Protein AF-A0AAW1XQ52-F1 (afdb_monomer)

Nearest PDB structures (foldseek):
  9k1g-assembly2_B  TM=3.362E-01  e=7.103E-01  Spartobacteria bacterium
  6ipw-assembly1_A  TM=3.102E-01  e=2.309E+00  Streptomyces exfoliatus
  2c4i-assembly1_A-2  TM=1.750E-01  e=5.740E+00  Gallus gallus
  6j81-assembly1_A  TM=2.480E-01  e=7.504E+00  Homo sapiens
  7bgh-assembly1_A  TM=2.387E-01  e=9.297E+00  Pisum sativum

Structure (mmCIF, N/CA/C/O backbone):
data_AF-A0AAW1XQ52-F1
#
_entry.id   AF-A0AAW1XQ52-F1
#
loop_
_atom_site.group_PDB
_atom_site.id
_atom_site.type_symbol
_atom_site.label_atom_id
_atom_site.label_alt_id
_atom_site.label_comp_id
_atom_site.label_asym_id
_atom_site.label_entity_id
_atom_site.label_seq_id
_atom_site.pdbx_PDB_ins_code
_atom_site.Cartn_x
_atom_site.Cartn_y
_atom_site.Cartn_z
_atom_site.occupancy
_atom_site.B_iso_or_equiv
_atom_site.auth_seq_id
_atom_site.auth_comp_id
_atom_site.auth_asym_id
_atom_site.auth_atom_id
_atom_site.pdbx_PDB_model_num
ATOM 1 N N . MET A 1 1 ? -19.972 -12.050 14.412 1.00 86.81 1 MET A N 1
ATOM 2 C CA . MET A 1 1 ? -19.485 -12.884 15.536 1.00 86.81 1 MET A CA 1
ATOM 3 C C . MET A 1 1 ? -19.342 -11.987 16.754 1.00 86.81 1 MET A C 1
ATOM 5 O O . MET A 1 1 ? -18.826 -10.891 16.600 1.00 86.81 1 MET A O 1
ATOM 9 N N . VAL A 1 2 ? -19.830 -12.406 17.922 1.00 89.00 2 VAL A N 1
ATOM 10 C CA . VAL A 1 2 ? -19.683 -11.650 19.178 1.00 89.00 2 VAL A CA 1
ATOM 11 C C . VAL A 1 2 ? -18.597 -12.315 20.015 1.00 89.00 2 VAL A C 1
ATOM 13 O O . VAL A 1 2 ? -18.559 -13.541 20.089 1.00 89.00 2 VAL A O 1
ATOM 16 N N . GLY A 1 3 ? -17.720 -11.521 20.617 1.00 88.06 3 GLY A N 1
ATOM 17 C CA . GLY A 1 3 ? -16.652 -12.012 21.481 1.00 88.06 3 GLY A CA 1
ATOM 18 C C . GLY A 1 3 ? -16.159 -10.935 22.438 1.00 88.06 3 GLY A C 1
ATOM 19 O O . GLY A 1 3 ? -16.732 -9.849 22.515 1.00 88.06 3 GLY A O 1
ATOM 20 N N . SER A 1 4 ? -15.089 -11.234 23.163 1.00 85.75 4 SER A N 1
ATOM 21 C CA . SER A 1 4 ? -14.429 -10.287 24.059 1.00 85.75 4 SER A CA 1
ATOM 22 C C . SER A 1 4 ? -12.914 -10.367 23.907 1.00 85.75 4 SER A C 1
ATOM 24 O O . SER A 1 4 ? -12.377 -11.448 23.670 1.00 85.75 4 SER A O 1
ATOM 26 N N . GLY A 1 5 ? -12.233 -9.232 24.050 1.00 82.38 5 GLY A N 1
ATOM 27 C CA . GLY A 1 5 ? -10.778 -9.129 23.936 1.00 82.38 5 GLY A CA 1
ATOM 28 C C . GLY A 1 5 ? -10.155 -8.313 25.063 1.00 82.38 5 GLY A C 1
ATOM 29 O O . GLY A 1 5 ? -10.805 -8.012 26.065 1.00 82.38 5 GLY A O 1
ATOM 30 N N . SER A 1 6 ? -8.888 -7.953 24.892 1.00 80.19 6 SER A N 1
ATOM 31 C CA . SER A 1 6 ? -8.179 -7.049 25.791 1.00 80.19 6 SER A CA 1
ATOM 32 C C . SER A 1 6 ? -7.589 -5.866 25.029 1.00 80.19 6 SER A C 1
ATOM 34 O O . SER A 1 6 ? -7.240 -5.982 23.853 1.00 80.19 6 SER A O 1
ATOM 36 N N . ILE A 1 7 ? -7.519 -4.710 25.688 1.00 74.31 7 ILE A N 1
ATOM 37 C CA . ILE A 1 7 ? -7.011 -3.462 25.110 1.00 74.31 7 ILE A CA 1
ATOM 38 C C . ILE A 1 7 ? -6.010 -2.845 26.084 1.00 74.31 7 ILE A C 1
ATOM 40 O O . ILE A 1 7 ? -6.283 -2.720 27.277 1.00 74.31 7 ILE A O 1
ATOM 44 N N . ASN A 1 8 ? -4.855 -2.435 25.561 1.00 70.44 8 ASN A N 1
ATOM 45 C CA . ASN A 1 8 ? -3.878 -1.658 26.314 1.00 70.44 8 ASN A CA 1
ATOM 46 C C . ASN A 1 8 ? -4.261 -0.178 26.275 1.00 70.44 8 ASN A C 1
ATOM 48 O O . ASN A 1 8 ? -4.321 0.424 25.199 1.00 70.44 8 ASN A O 1
ATOM 52 N N . LEU A 1 9 ? -4.486 0.419 27.441 1.00 68.19 9 LEU A N 1
ATOM 53 C CA . LEU A 1 9 ? -4.670 1.858 27.556 1.00 68.19 9 LEU A CA 1
ATOM 54 C C . LEU A 1 9 ? -3.332 2.589 27.446 1.00 68.19 9 LEU A C 1
ATOM 56 O O . LEU A 1 9 ? -2.273 2.066 27.788 1.00 68.19 9 LEU A O 1
ATOM 60 N N . LYS A 1 10 ? -3.391 3.866 27.051 1.00 62.41 10 LYS A N 1
ATOM 61 C CA . LYS A 1 10 ? -2.218 4.760 27.003 1.00 62.41 10 LYS A CA 1
ATOM 62 C C . LYS A 1 10 ? -1.497 4.891 28.353 1.00 62.41 10 LYS A C 1
ATOM 64 O O . LYS A 1 10 ? -0.318 5.218 28.371 1.00 62.41 10 LYS A O 1
ATOM 69 N N . GLN A 1 11 ? -2.197 4.631 29.459 1.00 68.44 11 GLN A N 1
ATOM 70 C CA . GLN A 1 11 ? -1.654 4.664 30.820 1.00 68.44 11 GLN A CA 1
ATOM 71 C C . GLN A 1 11 ? -0.833 3.408 31.182 1.00 68.44 11 GLN A C 1
ATOM 73 O O . GLN A 1 11 ? -0.217 3.380 32.241 1.00 68.44 11 GLN A O 1
ATOM 78 N N . GLY A 1 12 ? -0.822 2.376 30.326 1.00 64.38 12 GLY A N 1
ATOM 79 C CA . GLY A 1 12 ? -0.198 1.077 30.604 1.00 64.38 12 GLY A CA 1
ATOM 80 C C . GLY A 1 12 ? -1.126 0.060 31.277 1.00 64.38 12 GLY A C 1
ATOM 81 O O . GLY A 1 12 ? -0.745 -1.099 31.418 1.00 64.38 12 GLY A O 1
ATOM 82 N N . ASP A 1 13 ? -2.346 0.462 31.640 1.00 72.75 13 ASP A N 1
ATOM 83 C CA . ASP A 1 13 ? -3.360 -0.438 32.191 1.00 72.75 13 ASP A CA 1
ATOM 84 C C . ASP A 1 13 ? -3.988 -1.312 31.096 1.00 72.75 13 ASP A C 1
ATOM 86 O O . ASP A 1 13 ? -4.354 -0.835 30.016 1.00 72.75 13 ASP A O 1
ATOM 90 N N . LEU A 1 14 ? -4.135 -2.605 31.390 1.00 74.12 14 LEU A N 1
ATOM 91 C CA . LEU A 1 14 ? -4.774 -3.583 30.515 1.00 74.12 14 LEU A CA 1
ATOM 92 C C . LEU A 1 14 ? -6.253 -3.719 30.892 1.00 74.12 14 LEU A C 1
ATOM 94 O O . LEU A 1 14 ? -6.579 -4.212 31.973 1.00 74.12 14 LEU A O 1
ATOM 98 N N . LEU A 1 15 ? -7.151 -3.346 29.983 1.00 76.88 15 LEU A N 1
ATOM 99 C CA . LEU A 1 15 ? -8.562 -3.703 30.099 1.00 76.88 15 LEU A CA 1
ATOM 100 C C . LEU A 1 15 ? -8.786 -5.093 29.523 1.00 76.88 15 LEU A C 1
ATOM 102 O O . LEU A 1 15 ? -8.517 -5.337 28.349 1.00 76.88 15 LEU A O 1
ATOM 106 N N . ASN A 1 16 ? -9.303 -5.991 30.356 1.00 77.62 16 ASN A N 1
ATOM 107 C CA . ASN A 1 16 ? -9.702 -7.338 29.967 1.00 77.62 16 ASN A CA 1
ATOM 108 C C . ASN A 1 16 ? -11.213 -7.406 29.738 1.00 77.62 16 ASN A C 1
ATOM 110 O O . ASN A 1 16 ? -11.975 -6.661 30.348 1.00 77.62 16 ASN A O 1
ATOM 114 N N . ASN A 1 17 ? -11.639 -8.362 28.914 1.00 80.25 17 ASN A N 1
ATOM 115 C CA . ASN A 1 17 ? -13.042 -8.643 28.603 1.00 80.25 17 ASN A CA 1
ATOM 116 C C . ASN A 1 17 ? -13.793 -7.485 27.936 1.00 80.25 17 ASN A C 1
ATOM 118 O O . ASN A 1 17 ? -14.987 -7.319 28.165 1.00 80.25 17 ASN A O 1
ATOM 122 N N . VAL A 1 18 ? -13.126 -6.729 27.066 1.00 85.25 18 VAL A N 1
ATOM 123 C CA . VAL A 1 18 ? -13.779 -5.700 26.254 1.00 85.25 18 VAL A CA 1
ATOM 124 C C . VAL A 1 18 ? -14.686 -6.383 25.224 1.00 85.25 18 VAL A C 1
ATOM 126 O O . VAL A 1 18 ? -14.169 -7.066 24.333 1.00 85.25 18 VAL A O 1
ATOM 129 N N . PRO A 1 19 ? -16.021 -6.259 25.333 1.00 88.69 19 PRO A N 1
ATOM 130 C CA . PRO A 1 19 ? -16.948 -6.961 24.460 1.00 88.69 19 PRO A CA 1
ATOM 131 C C . PRO A 1 19 ? -17.008 -6.273 23.092 1.00 88.69 19 PRO A C 1
ATOM 133 O O . PRO A 1 19 ? -17.145 -5.051 22.985 1.00 88.69 19 PRO A O 1
ATOM 136 N N . ALA A 1 20 ? -16.925 -7.073 22.035 1.00 90.38 20 ALA A N 1
ATOM 137 C CA . ALA A 1 20 ? -16.837 -6.594 20.668 1.00 90.38 20 ALA A CA 1
ATOM 138 C C . ALA A 1 20 ? -17.703 -7.419 19.711 1.00 90.38 20 ALA A C 1
ATOM 140 O O . ALA A 1 20 ? -17.905 -8.628 19.874 1.00 90.38 20 ALA A O 1
ATOM 141 N N . LEU A 1 21 ? -18.185 -6.750 18.670 1.00 90.31 21 LEU A N 1
ATOM 142 C CA . LEU A 1 21 ? -18.915 -7.343 17.563 1.00 90.31 21 LEU A CA 1
ATOM 143 C C . LEU A 1 21 ? -18.061 -7.268 16.298 1.00 90.31 21 LEU A C 1
ATOM 145 O O . LEU A 1 21 ? -17.785 -6.191 15.779 1.00 90.31 21 LEU A O 1
ATOM 149 N N . LEU A 1 22 ? -17.683 -8.435 15.782 1.00 88.88 22 LEU A N 1
ATOM 150 C CA . LEU A 1 22 ? -17.026 -8.578 14.491 1.00 88.88 22 LEU A CA 1
ATOM 151 C C . LEU A 1 22 ? -18.077 -8.729 13.388 1.00 88.88 22 LEU A C 1
ATOM 153 O O . LEU A 1 22 ? -18.829 -9.717 13.366 1.00 88.88 22 LEU A O 1
ATOM 157 N N . LYS A 1 23 ? -18.080 -7.782 12.453 1.00 87.12 23 LYS A N 1
ATOM 158 C CA . LYS A 1 23 ? -18.841 -7.824 11.204 1.00 87.12 23 LYS A CA 1
ATOM 159 C C . LYS A 1 23 ? -17.866 -7.987 10.049 1.00 87.12 23 LYS A C 1
ATOM 161 O O . LYS A 1 23 ? -16.951 -7.188 9.897 1.00 87.12 23 LYS A O 1
ATOM 166 N N . LEU A 1 24 ? -18.059 -9.029 9.252 1.00 84.19 24 LEU A N 1
ATOM 167 C CA . LEU A 1 24 ? -17.281 -9.275 8.043 1.00 84.19 24 LEU A CA 1
ATOM 168 C C . LEU A 1 24 ? -18.230 -9.278 6.850 1.00 84.19 24 LEU A C 1
ATOM 170 O O . LEU A 1 24 ? -19.312 -9.861 6.910 1.00 84.19 24 LEU A O 1
ATOM 174 N N . ASN A 1 25 ? -17.786 -8.648 5.776 1.00 78.19 25 ASN A N 1
ATOM 175 C CA . ASN A 1 25 ? -18.490 -8.498 4.517 1.00 78.19 25 ASN A CA 1
ATOM 176 C C . ASN A 1 25 ? -17.781 -9.331 3.438 1.00 78.19 25 ASN A C 1
ATOM 178 O O . ASN A 1 25 ? -16.613 -9.695 3.579 1.00 78.19 25 ASN A O 1
ATOM 182 N N . ASN A 1 26 ? -18.485 -9.628 2.343 1.00 71.12 26 ASN A N 1
ATOM 183 C CA . ASN A 1 26 ? -17.960 -10.381 1.192 1.00 71.12 26 ASN A CA 1
ATOM 184 C C . ASN A 1 26 ? -17.469 -11.810 1.510 1.00 71.12 26 ASN A C 1
ATOM 186 O O . ASN A 1 26 ? -16.690 -12.392 0.757 1.00 71.12 26 ASN A O 1
ATOM 190 N N . LEU A 1 27 ? -17.964 -12.414 2.594 1.00 69.50 27 LEU A N 1
ATOM 191 C CA . LEU A 1 27 ? -17.773 -13.832 2.903 1.00 69.50 27 LEU A CA 1
ATOM 192 C C . LEU A 1 27 ? -18.840 -14.681 2.195 1.00 69.50 27 LEU A C 1
ATOM 194 O O . LEU A 1 27 ? -19.775 -15.168 2.826 1.00 69.50 27 LEU A O 1
ATOM 198 N N . MET A 1 28 ? -18.725 -14.858 0.880 1.00 55.06 28 MET A N 1
ATOM 199 C CA . MET A 1 28 ? -19.568 -15.817 0.154 1.00 55.06 28 MET A CA 1
ATOM 200 C C . MET A 1 28 ? -18.822 -17.153 0.059 1.00 55.06 28 MET A C 1
ATOM 202 O O . MET A 1 28 ? -17.872 -17.257 -0.709 1.00 55.06 28 MET A O 1
ATOM 206 N N . ASN A 1 29 ? -19.251 -18.136 0.866 1.00 55.97 29 ASN A N 1
ATOM 207 C CA . ASN A 1 29 ? -18.712 -19.501 1.019 1.00 55.97 29 ASN A CA 1
ATOM 208 C C . ASN A 1 29 ? -17.178 -19.607 1.177 1.00 55.97 29 ASN A C 1
ATOM 210 O O . ASN A 1 29 ? -16.412 -19.312 0.267 1.00 55.97 29 ASN A O 1
ATOM 214 N N . PHE A 1 30 ? -16.708 -20.153 2.308 1.00 52.97 30 PHE A N 1
ATOM 215 C CA . PHE A 1 30 ? -15.274 -20.325 2.626 1.00 52.97 30 PHE A CA 1
ATOM 216 C C . PHE A 1 30 ? -14.442 -21.030 1.538 1.00 52.97 30 PHE A C 1
ATOM 218 O O . PHE A 1 30 ? -13.232 -20.838 1.469 1.00 52.97 30 PHE A O 1
ATOM 225 N N . THR A 1 31 ? -15.077 -21.829 0.679 1.00 49.81 31 THR A N 1
ATOM 226 C CA . THR A 1 31 ? -14.436 -22.569 -0.414 1.00 49.81 31 THR A CA 1
ATOM 227 C C . THR A 1 31 ? -14.138 -21.720 -1.658 1.00 49.81 31 THR A C 1
ATOM 229 O O . THR A 1 31 ? -13.344 -22.144 -2.495 1.00 49.81 31 THR A O 1
ATOM 232 N N . SER A 1 32 ? -14.728 -20.526 -1.783 1.00 47.78 32 SER A N 1
ATOM 233 C CA . SER A 1 32 ? -14.652 -19.665 -2.975 1.00 47.78 32 SER A CA 1
ATOM 234 C C . SER A 1 32 ? -14.197 -18.232 -2.694 1.00 47.78 32 SER A C 1
ATOM 236 O O . SER A 1 32 ? -14.305 -17.385 -3.580 1.00 47.78 32 SER A O 1
ATOM 238 N N . VAL A 1 33 ? -13.701 -17.929 -1.488 1.00 51.28 33 VAL A N 1
ATOM 239 C CA . VAL A 1 33 ? -13.293 -16.560 -1.136 1.00 51.28 33 VAL A CA 1
ATOM 240 C C . VAL A 1 33 ? -11.994 -16.192 -1.852 1.00 51.28 33 VAL A C 1
ATOM 242 O O . VAL A 1 33 ? -10.899 -16.366 -1.329 1.00 51.28 33 VAL A O 1
ATOM 245 N N . SER A 1 34 ? -12.132 -15.696 -3.076 1.00 54.16 34 SER A N 1
ATOM 246 C CA . SER A 1 34 ? -11.050 -15.119 -3.872 1.00 54.16 34 SER A CA 1
ATOM 247 C C . SER A 1 34 ? -10.997 -13.597 -3.715 1.00 54.16 34 SER A C 1
ATOM 249 O O . SER A 1 34 ? -9.934 -12.991 -3.834 1.00 54.16 34 SER A O 1
ATOM 251 N N . SER A 1 35 ? -12.130 -12.964 -3.410 1.00 65.75 35 SER A N 1
ATOM 252 C CA . SER A 1 35 ? -12.243 -11.518 -3.250 1.00 65.75 35 SER A CA 1
ATOM 253 C C . SER A 1 35 ? -11.742 -11.032 -1.892 1.00 65.75 35 SER A C 1
ATOM 255 O O . SER A 1 35 ? -11.799 -11.741 -0.892 1.00 65.75 35 SER A O 1
ATOM 257 N N . LEU A 1 36 ? -11.305 -9.775 -1.862 1.00 75.81 36 LEU A N 1
ATOM 258 C CA . LEU A 1 36 ? -10.969 -9.036 -0.652 1.00 75.81 36 LEU A CA 1
ATOM 259 C C . LEU A 1 36 ? -12.096 -9.112 0.394 1.00 75.81 36 LEU A C 1
ATOM 261 O O . LEU A 1 36 ? -13.251 -8.801 0.090 1.00 75.81 36 LEU A O 1
ATOM 265 N N . ILE A 1 37 ? -11.748 -9.486 1.624 1.00 79.88 37 ILE A N 1
ATOM 266 C CA . ILE A 1 37 ? -12.680 -9.501 2.755 1.00 79.88 37 ILE A CA 1
ATOM 267 C C . ILE A 1 37 ? -12.494 -8.192 3.515 1.00 79.88 37 ILE A C 1
ATOM 269 O O . ILE A 1 37 ? -11.372 -7.826 3.869 1.00 79.88 37 ILE A O 1
ATOM 273 N N . SER A 1 38 ? -13.593 -7.502 3.788 1.00 80.88 38 SER A N 1
ATOM 274 C CA . SER A 1 38 ? -13.601 -6.282 4.591 1.00 80.88 38 SER A CA 1
ATOM 275 C C . SER A 1 38 ? -14.511 -6.441 5.799 1.00 80.88 38 SER A C 1
ATOM 277 O O . SER A 1 38 ? -15.341 -7.349 5.853 1.00 80.88 38 SER A O 1
ATOM 279 N N . GLY A 1 39 ? -14.363 -5.577 6.796 1.00 82.12 39 GLY A N 1
ATOM 280 C CA . GLY A 1 39 ? -15.213 -5.636 7.972 1.00 82.12 39 GLY A CA 1
ATOM 281 C C . GLY A 1 39 ? -14.941 -4.553 8.997 1.00 82.12 39 GLY A C 1
ATOM 282 O O . GLY A 1 39 ? -14.091 -3.679 8.807 1.00 82.12 39 GLY A O 1
ATOM 283 N N . THR A 1 40 ? -15.675 -4.640 10.099 1.00 84.50 40 THR A N 1
ATOM 284 C CA . THR A 1 40 ? -15.537 -3.774 11.265 1.00 84.50 40 THR A CA 1
ATOM 285 C C . THR A 1 40 ? -15.519 -4.606 12.541 1.00 84.50 40 THR A C 1
ATOM 287 O O . THR A 1 40 ? -16.232 -5.604 12.678 1.00 84.50 40 THR A O 1
ATOM 290 N N . LEU A 1 41 ? -14.689 -4.186 13.489 1.00 86.44 41 LEU A N 1
ATOM 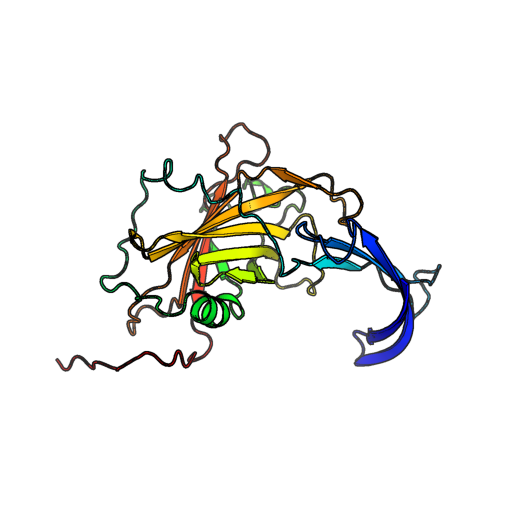291 C CA . LEU A 1 41 ? -14.763 -4.601 14.879 1.00 86.44 41 LEU A CA 1
ATOM 292 C C . LEU A 1 41 ? -15.336 -3.429 15.670 1.00 86.44 41 LEU A C 1
ATOM 294 O O . LEU A 1 41 ? -14.707 -2.380 15.776 1.00 86.44 41 LEU A O 1
ATOM 298 N N . GLU A 1 42 ? -16.547 -3.595 16.181 1.00 88.25 42 GLU A N 1
ATOM 299 C CA . GLU A 1 42 ? -17.292 -2.547 16.877 1.00 88.25 42 GLU A CA 1
ATOM 300 C C . GLU A 1 42 ? -17.357 -2.844 18.375 1.00 88.25 42 GLU A C 1
ATOM 302 O O 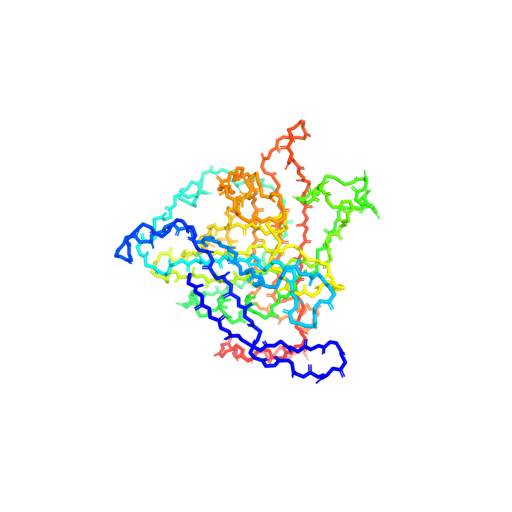. GLU A 1 42 ? -17.512 -4.001 18.776 1.00 88.25 42 GLU A O 1
ATOM 307 N N . SER A 1 43 ? -17.268 -1.804 19.208 1.00 88.75 43 SER A N 1
ATOM 308 C CA . SER A 1 43 ? -17.544 -1.937 20.638 1.00 88.75 43 SER A CA 1
ATOM 309 C C . SER A 1 43 ? -19.026 -2.224 20.863 1.00 88.75 43 SER A C 1
ATOM 311 O O . SER A 1 43 ? -19.891 -1.637 20.214 1.00 88.75 43 SER A O 1
ATOM 313 N N . LEU A 1 44 ? -19.327 -3.114 21.809 1.00 89.44 44 LEU A N 1
ATOM 314 C CA . LEU A 1 44 ? -20.702 -3.350 22.255 1.00 89.44 44 LEU A CA 1
ATOM 315 C C . LEU A 1 44 ? -21.181 -2.317 23.285 1.00 89.44 44 LEU A C 1
ATOM 317 O O . LEU A 1 44 ? -22.340 -2.354 23.699 1.00 89.44 44 LEU A O 1
ATOM 321 N N . MET A 1 45 ? -20.305 -1.409 23.717 1.00 87.50 45 MET A N 1
ATOM 322 C CA . MET A 1 45 ? -20.648 -0.361 24.671 1.00 87.50 45 MET A CA 1
ATOM 323 C C . MET A 1 45 ? -21.338 0.796 23.953 1.00 87.50 45 MET A C 1
ATOM 325 O O . MET A 1 45 ? -20.869 1.286 22.930 1.00 87.50 45 MET A O 1
ATOM 329 N N . SER A 1 46 ? -22.456 1.259 24.508 1.00 78.25 46 SER A N 1
ATOM 330 C CA . SER A 1 46 ? -23.265 2.337 23.928 1.00 78.25 46 SER A CA 1
ATOM 331 C C . SER A 1 46 ? -22.756 3.741 24.269 1.00 78.25 46 SER A C 1
ATOM 333 O O . SER A 1 46 ? -23.127 4.707 23.606 1.00 78.25 46 SER A O 1
ATOM 335 N N . SER A 1 47 ? -21.916 3.874 25.300 1.00 84.12 47 SER A N 1
ATOM 336 C CA . SER A 1 47 ? -21.403 5.154 25.790 1.00 84.12 47 SER A CA 1
ATOM 337 C C . SER A 1 47 ? -19.906 5.286 25.543 1.00 84.12 47 SER A C 1
ATOM 339 O O . SER A 1 47 ? -19.129 4.479 26.038 1.00 84.12 47 SER A O 1
ATOM 341 N N . GLN A 1 48 ? -19.490 6.379 24.895 1.00 80.81 48 GLN A N 1
ATOM 342 C CA . GLN A 1 48 ? -18.071 6.728 24.720 1.00 80.81 48 GLN A CA 1
ATOM 343 C C . GLN A 1 48 ? -17.334 7.001 26.040 1.00 80.81 48 GLN A C 1
ATOM 345 O O . GLN A 1 48 ? -16.112 7.097 26.061 1.00 80.81 48 GLN A O 1
ATOM 350 N N . LYS A 1 49 ? -18.075 7.171 27.142 1.00 83.19 49 LYS A N 1
ATOM 351 C CA . LYS A 1 49 ? -17.508 7.354 28.483 1.00 83.19 49 LYS A CA 1
ATOM 352 C C . LYS A 1 49 ? -17.218 6.027 29.186 1.00 83.19 49 LYS A C 1
ATOM 354 O O . LYS A 1 49 ? -16.636 6.051 30.266 1.00 83.19 49 LYS A O 1
ATOM 359 N N . ASP A 1 50 ? -17.673 4.903 28.632 1.00 84.31 50 ASP A N 1
ATOM 360 C CA . ASP A 1 50 ? -17.380 3.590 29.196 1.00 84.31 50 ASP A CA 1
ATOM 361 C C . ASP A 1 50 ? -15.890 3.271 29.000 1.00 84.31 50 ASP A C 1
ATOM 363 O O . ASP A 1 50 ? -15.381 3.434 27.890 1.00 84.31 50 ASP A O 1
ATOM 367 N N . PRO A 1 51 ? -15.170 2.809 30.034 1.00 80.31 51 PRO A N 1
ATOM 368 C CA . PRO A 1 51 ? -13.759 2.449 29.900 1.00 80.31 51 PRO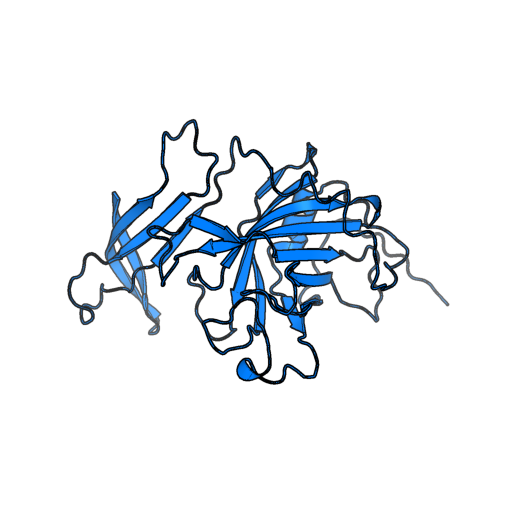 A CA 1
ATOM 369 C C . PRO A 1 51 ? -13.514 1.290 28.917 1.00 80.31 51 PRO A C 1
ATOM 371 O O . PRO A 1 51 ? -12.406 1.158 28.405 1.00 80.31 51 PRO A O 1
ATOM 374 N N . ASN A 1 52 ? -14.527 0.465 28.630 1.00 82.31 52 ASN A N 1
ATOM 375 C CA . ASN A 1 52 ? -14.476 -0.605 27.631 1.00 82.31 52 ASN A CA 1
ATOM 376 C C . ASN A 1 52 ? -14.899 -0.134 26.228 1.00 82.31 52 ASN A C 1
ATOM 378 O O . ASN A 1 52 ? -14.906 -0.929 25.283 1.00 82.31 52 ASN A O 1
ATOM 382 N N . TYR A 1 53 ? -15.305 1.127 26.063 1.00 84.75 53 TYR A N 1
ATOM 383 C CA . TYR A 1 53 ? -15.615 1.656 24.744 1.00 84.75 53 TYR A CA 1
ATOM 384 C C . TYR A 1 53 ? -14.334 1.844 23.933 1.00 84.75 53 TYR A C 1
ATOM 386 O O . TYR A 1 53 ? -13.329 2.368 24.411 1.00 84.75 53 TYR A O 1
ATOM 394 N N . PHE A 1 54 ? -14.399 1.459 22.665 1.00 83.94 54 PHE A N 1
ATOM 395 C CA . PHE A 1 54 ? -13.372 1.759 21.683 1.00 83.94 54 PHE A CA 1
ATOM 396 C C . PHE A 1 54 ? -14.038 2.162 20.369 1.00 83.94 54 PHE A C 1
ATOM 398 O O . PHE A 1 54 ? -15.139 1.708 20.045 1.00 83.94 54 PHE A O 1
ATOM 405 N N . GLU A 1 55 ? -13.372 3.038 19.621 1.00 81.50 55 GLU A N 1
ATOM 406 C CA . GLU A 1 55 ? -13.837 3.435 18.295 1.00 81.50 55 GLU A CA 1
ATOM 407 C C . GLU A 1 55 ? -13.794 2.240 17.331 1.00 81.50 55 GLU A C 1
ATOM 409 O O . GLU A 1 55 ? -12.868 1.431 17.419 1.00 81.50 55 GLU A O 1
ATOM 414 N N . PRO A 1 56 ? -14.757 2.113 16.399 1.00 82.56 56 PRO A N 1
ATOM 415 C CA . PRO A 1 56 ? -14.774 1.011 15.446 1.00 82.56 56 PRO A CA 1
ATOM 416 C C . PRO A 1 56 ? -13.442 0.840 14.709 1.00 82.56 56 PRO A C 1
ATOM 418 O O . PRO A 1 56 ? -12.905 1.788 14.135 1.00 82.56 56 PRO A O 1
ATOM 421 N N . VAL A 1 57 ? -12.934 -0.391 14.678 1.00 81.44 57 VAL A N 1
ATOM 422 C CA . VAL A 1 57 ? -11.694 -0.737 13.976 1.00 81.44 57 VAL A CA 1
ATOM 423 C C . VAL A 1 57 ? -12.031 -1.355 12.628 1.00 81.44 57 VAL A C 1
ATOM 425 O O . VAL A 1 57 ? -12.819 -2.296 12.538 1.00 81.44 57 VAL A O 1
ATOM 428 N N . CYS A 1 58 ? -11.417 -0.841 11.568 1.00 80.25 58 CYS A N 1
ATOM 429 C CA . CYS A 1 58 ? -11.571 -1.374 10.221 1.00 80.25 58 CYS A CA 1
ATOM 430 C C . CYS A 1 58 ? -10.703 -2.618 10.011 1.00 80.25 58 CYS A C 1
ATOM 432 O O . CYS A 1 58 ? -9.532 -2.635 10.388 1.00 80.25 58 CYS A O 1
ATOM 434 N N . ILE A 1 59 ? -11.269 -3.641 9.371 1.00 80.94 59 ILE A N 1
ATOM 435 C CA . ILE A 1 59 ? -10.582 -4.894 9.049 1.00 80.94 59 ILE A CA 1
ATOM 436 C C . ILE A 1 59 ? -10.534 -5.061 7.535 1.00 80.94 59 ILE A C 1
ATOM 438 O O . ILE A 1 59 ? -11.541 -4.879 6.846 1.00 80.94 59 ILE A O 1
ATOM 442 N N . LEU A 1 60 ? -9.363 -5.455 7.041 1.00 79.62 60 LEU A N 1
ATOM 443 C CA . LEU A 1 60 ? -9.132 -5.815 5.653 1.00 79.62 60 LEU A CA 1
ATOM 444 C C . LEU A 1 60 ? -8.283 -7.085 5.603 1.00 79.62 60 LEU A C 1
ATOM 446 O O . LEU A 1 60 ? -7.287 -7.186 6.312 1.00 79.62 60 LEU A O 1
ATOM 450 N N . ILE A 1 61 ? -8.690 -8.067 4.802 1.00 79.94 61 ILE A N 1
ATOM 451 C CA . ILE A 1 61 ? -7.998 -9.353 4.692 1.00 79.94 61 ILE A CA 1
ATOM 452 C C . ILE A 1 61 ? -7.864 -9.724 3.217 1.00 79.94 61 ILE A C 1
ATOM 454 O O . ILE A 1 61 ? -8.849 -9.744 2.473 1.00 79.94 61 ILE A O 1
ATOM 458 N N . LEU A 1 62 ? -6.638 -10.071 2.822 1.00 78.81 62 LEU A N 1
ATOM 459 C CA . LEU A 1 62 ? -6.305 -10.660 1.527 1.00 78.81 62 LEU A CA 1
ATOM 460 C C . LEU A 1 62 ? -6.321 -12.199 1.658 1.00 78.81 62 LEU A C 1
ATOM 462 O O . LEU A 1 62 ? -5.463 -12.761 2.345 1.00 78.81 62 LEU A O 1
ATOM 466 N N . PRO A 1 63 ? -7.320 -12.903 1.088 1.00 75.44 63 PRO A N 1
ATOM 467 C CA . PRO A 1 63 ? -7.454 -14.347 1.266 1.00 75.44 63 PRO A CA 1
ATOM 468 C C . PRO A 1 63 ? -6.501 -15.118 0.355 1.00 75.44 63 PRO A C 1
ATOM 470 O O . PRO A 1 63 ? -6.575 -14.962 -0.853 1.00 75.44 63 PRO A O 1
ATOM 473 N N . ARG A 1 64 ? -5.695 -16.036 0.903 1.00 71.12 64 ARG A N 1
ATOM 474 C CA . ARG A 1 64 ? -4.547 -16.658 0.208 1.00 71.12 64 ARG A CA 1
ATOM 475 C C . ARG A 1 64 ? -4.830 -17.602 -0.969 1.00 71.12 64 ARG A C 1
ATOM 477 O O . ARG A 1 64 ? -3.893 -18.084 -1.597 1.00 71.12 64 ARG A O 1
ATOM 484 N N . MET A 1 65 ? -6.086 -17.948 -1.236 1.00 69.94 65 MET A N 1
ATOM 485 C CA . MET A 1 65 ? -6.421 -19.057 -2.136 1.00 69.94 65 MET A CA 1
ATOM 486 C C . MET A 1 65 ? -7.241 -18.586 -3.334 1.00 69.94 65 MET A C 1
ATOM 488 O O . MET A 1 65 ? -8.101 -17.719 -3.210 1.00 69.94 65 MET A O 1
ATOM 492 N N . ASN A 1 66 ? -7.004 -19.215 -4.490 1.00 69.12 66 ASN A N 1
ATOM 493 C CA . ASN A 1 66 ? -7.835 -19.105 -5.696 1.00 69.12 66 ASN A CA 1
ATOM 494 C C . ASN A 1 66 ? -8.024 -17.674 -6.234 1.00 69.12 66 ASN A C 1
ATOM 496 O O . ASN A 1 66 ? -9.035 -17.371 -6.869 1.00 69.12 66 ASN A O 1
ATOM 500 N N . TYR A 1 67 ? -7.059 -16.781 -5.995 1.00 76.06 67 TYR A N 1
ATOM 501 C CA . TYR A 1 67 ? -7.111 -15.436 -6.553 1.00 76.06 67 TYR A CA 1
ATOM 502 C C . TYR A 1 67 ? -6.685 -15.404 -8.018 1.00 76.06 67 TYR A C 1
ATOM 504 O O . TYR A 1 67 ? -5.631 -15.918 -8.403 1.00 76.06 67 TYR A O 1
ATOM 512 N N . HIS A 1 68 ? -7.497 -14.732 -8.828 1.00 76.94 68 HIS A N 1
ATOM 513 C CA . HIS A 1 68 ? -7.201 -14.471 -10.225 1.00 76.94 68 HIS A CA 1
ATOM 514 C C . HIS A 1 68 ? -6.667 -13.049 -10.380 1.00 76.94 68 HIS A C 1
ATOM 516 O O . HIS A 1 68 ? -7.401 -12.079 -10.235 1.00 76.94 68 HIS A O 1
ATOM 522 N N . TYR A 1 69 ? -5.383 -12.951 -10.710 1.00 75.31 69 TYR A N 1
ATOM 523 C CA . TYR A 1 69 ? -4.728 -11.693 -11.057 1.00 75.31 69 TYR A CA 1
ATOM 524 C C . TYR A 1 69 ? -5.231 -11.187 -12.408 1.00 75.31 69 TYR A C 1
ATOM 526 O O . TYR A 1 69 ? -5.061 -11.882 -13.416 1.00 75.31 69 TYR A O 1
ATOM 534 N N . THR A 1 70 ? -5.795 -9.984 -12.436 1.00 81.62 70 THR A N 1
ATOM 535 C CA . THR A 1 70 ? -6.417 -9.402 -13.641 1.00 81.62 70 THR A CA 1
ATOM 536 C C . THR A 1 70 ? -5.875 -8.024 -14.001 1.00 81.62 70 THR A C 1
ATOM 538 O O . THR A 1 70 ? -5.949 -7.621 -15.159 1.00 81.62 70 THR A O 1
ATOM 541 N N . LEU A 1 71 ? -5.286 -7.306 -13.045 1.00 78.38 71 LEU A N 1
ATOM 542 C CA . LEU A 1 71 ? -4.840 -5.925 -13.240 1.00 78.38 71 LEU A CA 1
ATOM 543 C C . LEU A 1 71 ? -3.446 -5.852 -13.870 1.00 78.38 71 LEU A C 1
ATOM 545 O O . LEU A 1 71 ? -3.108 -4.891 -14.559 1.00 78.38 71 LEU A O 1
ATOM 549 N N . VAL A 1 72 ? -2.633 -6.878 -13.632 1.00 72.88 72 VAL A N 1
ATOM 550 C CA . VAL A 1 72 ? -1.194 -6.866 -13.931 1.00 72.88 72 VAL A CA 1
ATOM 551 C C . VAL A 1 72 ? -0.850 -7.533 -15.260 1.00 72.88 72 VAL A C 1
ATOM 553 O O . VAL A 1 72 ? 0.214 -7.288 -15.824 1.00 72.88 72 VAL A O 1
ATOM 556 N N . SER A 1 73 ? -1.759 -8.335 -15.820 1.00 62.22 73 SER A N 1
ATOM 557 C CA . SER A 1 73 ? -1.569 -8.953 -17.140 1.00 62.22 73 SER A CA 1
ATOM 558 C C . SER A 1 73 ? -1.381 -7.935 -18.271 1.00 62.22 73 SER A C 1
ATOM 560 O O . SER A 1 73 ? -0.787 -8.286 -19.281 1.00 62.22 73 SER A O 1
ATOM 562 N N . ASN A 1 74 ? -1.810 -6.683 -18.077 1.00 53.38 74 ASN A N 1
ATOM 563 C CA . ASN A 1 74 ? -1.801 -5.623 -19.092 1.00 53.38 74 ASN A CA 1
ATOM 564 C C . ASN A 1 74 ? -0.628 -4.628 -18.948 1.00 53.38 74 ASN A C 1
ATOM 566 O O . ASN A 1 74 ? -0.611 -3.604 -19.623 1.00 53.38 74 ASN A O 1
ATOM 570 N N . ILE A 1 75 ? 0.336 -4.868 -18.047 1.00 55.44 75 ILE A N 1
ATOM 571 C CA . ILE A 1 75 ? 1.460 -3.935 -17.808 1.00 55.44 75 ILE A CA 1
ATOM 572 C C . ILE A 1 75 ? 2.571 -4.068 -18.868 1.00 55.44 75 ILE A C 1
ATOM 574 O O . ILE A 1 75 ? 3.441 -3.201 -18.963 1.00 55.44 75 ILE A O 1
ATOM 578 N N . TYR A 1 76 ? 2.555 -5.134 -19.675 1.00 51.44 76 TYR A N 1
ATOM 579 C CA . TYR A 1 76 ? 3.614 -5.395 -20.653 1.00 51.44 76 TYR A CA 1
ATOM 580 C C . TYR A 1 76 ? 3.646 -4.403 -21.826 1.00 51.44 76 TYR A C 1
ATOM 582 O O . TYR A 1 76 ? 4.716 -4.229 -22.404 1.00 51.44 76 TYR A O 1
ATOM 590 N N . ASP A 1 77 ? 2.544 -3.702 -22.118 1.00 45.66 77 ASP A N 1
ATOM 591 C CA . ASP A 1 77 ? 2.409 -2.983 -23.392 1.00 45.66 77 ASP A CA 1
ATOM 592 C C . ASP A 1 77 ? 2.570 -1.451 -23.337 1.00 45.66 77 ASP A C 1
ATOM 594 O O . ASP A 1 77 ? 2.692 -0.851 -24.398 1.00 45.66 77 ASP A O 1
ATOM 598 N N . ASP A 1 78 ? 2.607 -0.789 -22.167 1.00 46.47 78 ASP A N 1
ATOM 599 C CA . ASP A 1 78 ? 2.305 0.664 -22.143 1.00 46.47 78 ASP A CA 1
ATOM 600 C C . ASP A 1 78 ? 3.255 1.592 -21.358 1.00 46.47 78 ASP A C 1
ATOM 602 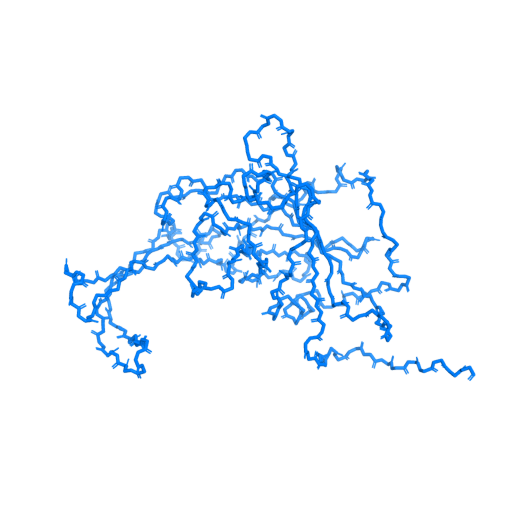O O . ASP A 1 78 ? 2.955 2.769 -21.211 1.00 46.47 78 ASP A O 1
ATOM 606 N N . ASP A 1 79 ? 4.397 1.119 -20.843 1.00 47.66 79 ASP A N 1
ATOM 607 C CA . ASP A 1 79 ? 5.294 1.972 -20.022 1.00 47.66 79 ASP A CA 1
ATOM 608 C C . ASP A 1 79 ? 6.773 1.920 -20.451 1.00 47.66 79 ASP A C 1
ATOM 610 O O . ASP A 1 79 ? 7.694 2.044 -19.645 1.00 47.66 79 ASP A O 1
ATOM 614 N N . SER A 1 80 ? 7.032 1.754 -21.752 1.00 42.69 80 SER A N 1
ATOM 615 C CA . SER A 1 80 ? 8.388 1.837 -22.317 1.00 42.69 80 SER A CA 1
ATOM 616 C C . SER A 1 80 ? 8.895 3.272 -22.530 1.00 42.69 80 SER A C 1
ATOM 618 O O . SER A 1 80 ? 9.944 3.451 -23.148 1.00 42.69 80 SER A O 1
ATOM 620 N N . SER A 1 81 ? 8.197 4.308 -22.050 1.00 40.44 81 SER A N 1
ATOM 621 C CA . SER A 1 81 ? 8.609 5.699 -22.269 1.00 40.44 81 SER A CA 1
ATOM 622 C C . SER A 1 81 ? 8.914 6.475 -20.984 1.00 40.44 81 SER A C 1
ATOM 624 O O . SER A 1 81 ? 8.055 7.112 -20.381 1.00 40.44 81 SER A O 1
ATOM 626 N N . SER A 1 82 ? 10.221 6.558 -20.725 1.00 45.75 82 SER A N 1
ATOM 627 C CA . SER A 1 82 ? 10.964 7.766 -20.332 1.00 45.75 82 SER A CA 1
ATOM 628 C C . SER A 1 82 ? 10.960 8.229 -18.865 1.00 45.75 82 SER A C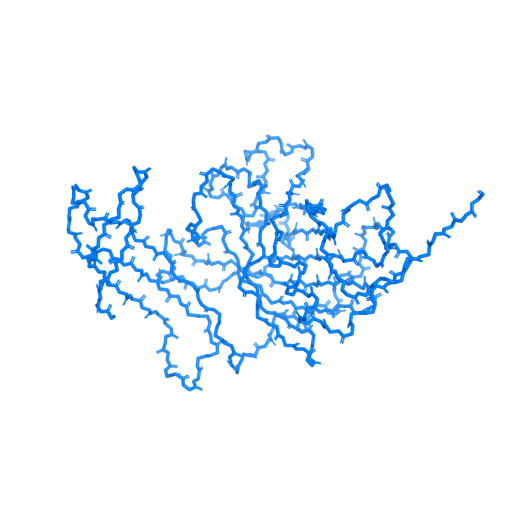 1
ATOM 630 O O . SER A 1 82 ? 9.966 8.667 -18.290 1.00 45.75 82 SER A O 1
ATOM 632 N N . GLY A 1 83 ? 12.170 8.218 -18.301 1.00 35.59 83 GLY A N 1
ATOM 633 C CA . GLY A 1 83 ? 12.542 8.871 -17.048 1.00 35.59 83 GLY A CA 1
ATOM 634 C C . GLY A 1 83 ? 13.662 8.107 -16.356 1.00 35.59 83 GLY A C 1
ATOM 635 O O . GLY A 1 83 ? 13.423 7.492 -15.324 1.00 35.59 83 GLY A O 1
ATOM 636 N N . GLY 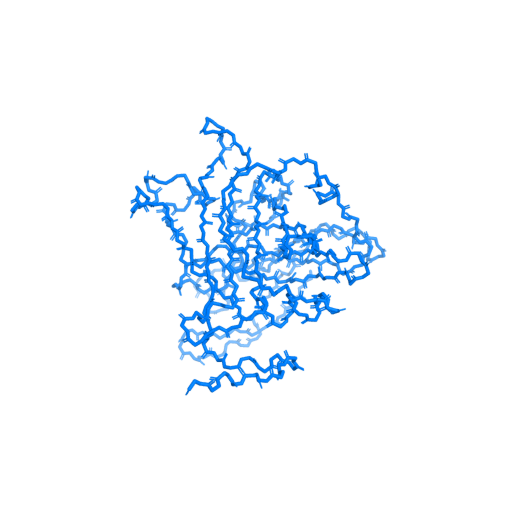A 1 84 ? 14.840 8.082 -16.985 1.00 46.28 84 GLY A N 1
ATOM 637 C CA . GLY A 1 84 ? 15.986 7.283 -16.573 1.00 46.28 84 GLY A CA 1
ATOM 638 C C . GLY A 1 84 ? 16.458 7.545 -15.146 1.00 46.28 84 GLY A C 1
ATOM 639 O O . GLY A 1 84 ? 16.481 8.667 -14.644 1.00 46.28 84 GLY A O 1
ATOM 640 N N . THR A 1 85 ? 16.901 6.473 -14.515 1.00 39.19 85 THR A N 1
ATOM 641 C CA . THR A 1 85 ? 18.016 6.503 -13.577 1.00 39.19 85 THR A CA 1
ATOM 642 C C . THR A 1 85 ? 18.742 5.187 -13.790 1.00 39.19 85 THR A C 1
ATOM 644 O O . THR A 1 85 ? 18.090 4.148 -13.907 1.00 39.19 85 THR A O 1
ATOM 647 N N . ASP A 1 86 ? 20.060 5.256 -13.954 1.00 41.16 86 ASP A N 1
ATOM 648 C CA . ASP A 1 86 ? 20.922 4.112 -14.228 1.00 41.16 86 ASP A CA 1
ATOM 649 C C . ASP A 1 86 ? 20.620 2.996 -13.227 1.00 41.16 86 ASP A C 1
ATOM 651 O O . ASP A 1 86 ? 20.908 3.116 -12.035 1.00 41.16 86 ASP A O 1
ATOM 655 N N . ALA A 1 87 ? 19.986 1.919 -13.700 1.00 40.59 87 ALA A N 1
ATOM 656 C CA . ALA A 1 87 ? 19.887 0.703 -12.916 1.00 40.59 87 ALA A CA 1
ATOM 657 C C . ALA A 1 87 ? 21.334 0.282 -12.611 1.00 40.59 87 ALA A C 1
ATOM 659 O O . ALA A 1 87 ? 22.104 0.107 -13.560 1.00 40.59 87 ALA A O 1
ATOM 660 N N . PRO A 1 88 ? 21.738 0.166 -11.332 1.00 44.09 88 PRO A N 1
ATOM 661 C CA . PRO A 1 88 ? 23.102 -0.202 -10.992 1.00 44.09 88 PRO A CA 1
ATOM 662 C C . PRO A 1 88 ? 23.469 -1.494 -11.721 1.00 44.09 88 PRO A C 1
ATOM 664 O O . PRO A 1 88 ? 22.749 -2.490 -11.623 1.00 44.09 88 PRO A O 1
ATOM 667 N N . SER A 1 89 ? 24.559 -1.462 -12.487 1.00 37.16 89 SER A N 1
ATOM 668 C CA . SER A 1 89 ? 25.069 -2.622 -13.214 1.00 37.16 89 SER A CA 1
ATOM 669 C C . SER A 1 89 ? 25.302 -3.778 -12.239 1.00 37.16 89 SER A C 1
ATOM 671 O O . SER A 1 89 ? 26.227 -3.744 -11.431 1.00 37.16 89 SER A O 1
ATOM 673 N N . GLY A 1 90 ? 24.428 -4.783 -12.307 1.00 46.81 90 GLY A N 1
ATOM 674 C CA . GLY A 1 90 ? 24.384 -5.923 -11.392 1.00 46.81 90 GLY A CA 1
ATOM 675 C C . GLY A 1 90 ? 22.951 -6.189 -10.943 1.00 46.81 90 GLY A C 1
ATOM 676 O O . GLY A 1 90 ? 22.554 -5.779 -9.859 1.00 46.81 90 GLY A O 1
ATOM 677 N N . SER A 1 91 ? 22.147 -6.852 -11.780 1.00 46.94 91 SER A N 1
ATOM 678 C CA . SER A 1 91 ? 20.786 -7.248 -11.400 1.00 46.94 91 SER A CA 1
ATOM 679 C C . SER A 1 91 ? 20.840 -8.306 -10.295 1.00 46.94 91 SER A C 1
ATOM 681 O O . SER A 1 91 ? 21.499 -9.336 -10.472 1.00 46.94 91 SER A O 1
ATOM 683 N N . LEU A 1 92 ? 20.100 -8.117 -9.201 1.00 52.19 92 LEU A N 1
ATOM 684 C CA . LEU A 1 92 ? 19.796 -9.218 -8.288 1.00 52.19 92 LEU A CA 1
ATOM 685 C C . LEU A 1 92 ? 19.012 -10.267 -9.076 1.00 52.19 92 LEU A C 1
ATOM 687 O O . LEU A 1 92 ? 17.857 -10.054 -9.444 1.00 52.19 92 LEU A O 1
ATOM 691 N N . ARG A 1 93 ? 19.626 -11.423 -9.343 1.00 55.97 93 ARG A N 1
ATOM 692 C CA . ARG A 1 93 ? 18.863 -12.588 -9.787 1.00 55.97 93 ARG A CA 1
ATOM 693 C C . ARG A 1 93 ? 18.004 -13.024 -8.612 1.00 55.97 93 ARG A C 1
ATOM 695 O O . ARG A 1 93 ? 18.467 -13.695 -7.695 1.00 55.97 93 ARG A O 1
ATOM 702 N N . MET A 1 94 ? 16.753 -12.582 -8.627 1.00 63.44 94 MET A N 1
ATOM 703 C CA . MET A 1 94 ? 15.779 -12.951 -7.616 1.00 63.44 94 MET A CA 1
ATOM 704 C C . MET A 1 94 ? 15.390 -14.417 -7.827 1.00 63.44 94 MET A C 1
ATOM 706 O O . MET A 1 94 ? 14.413 -14.707 -8.516 1.00 63.44 94 MET A O 1
ATOM 710 N N . GLU A 1 95 ? 16.197 -15.348 -7.315 1.00 65.00 95 GLU A N 1
ATOM 711 C CA . GLU A 1 95 ? 15.944 -16.792 -7.430 1.00 65.00 95 GLU A CA 1
ATOM 712 C C . GLU A 1 95 ? 14.715 -17.223 -6.623 1.00 65.00 95 GLU A C 1
ATOM 714 O O . GLU A 1 95 ? 14.015 -18.144 -7.027 1.00 65.00 95 GLU A O 1
ATOM 719 N N . LYS A 1 96 ? 14.442 -16.530 -5.508 1.00 76.75 96 LYS A N 1
ATOM 720 C CA . LYS A 1 96 ? 13.263 -16.728 -4.655 1.00 76.75 96 LYS A CA 1
ATOM 721 C C . LYS A 1 96 ? 12.510 -15.410 -4.492 1.00 76.75 96 LYS A C 1
ATOM 723 O O . LYS A 1 96 ? 12.778 -14.646 -3.563 1.00 76.75 96 LYS A O 1
ATOM 728 N N . PHE A 1 97 ? 11.597 -15.136 -5.414 1.00 80.69 97 PHE A N 1
ATOM 729 C CA . PHE A 1 97 ? 10.823 -13.903 -5.515 1.00 80.69 97 PHE A CA 1
ATOM 730 C C . PHE A 1 97 ? 10.073 -13.568 -4.219 1.00 80.69 97 PHE A C 1
ATOM 732 O O . PHE A 1 97 ? 10.268 -12.489 -3.656 1.00 80.69 97 PHE A O 1
ATOM 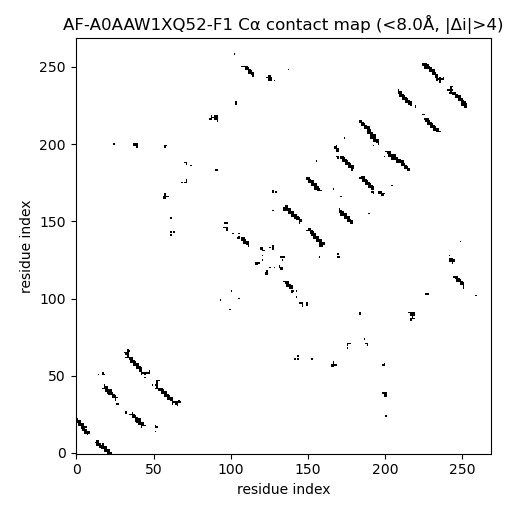739 N N . CYS A 1 98 ? 9.274 -14.494 -3.693 1.00 82.75 98 CYS A N 1
ATOM 740 C CA . CYS A 1 98 ? 8.471 -14.254 -2.500 1.00 82.75 98 CYS A CA 1
ATOM 741 C C . CYS A 1 98 ? 9.327 -14.135 -1.243 1.00 82.75 98 CYS A C 1
ATOM 743 O O . CYS A 1 98 ? 9.082 -13.262 -0.413 1.00 82.75 98 CYS A O 1
ATOM 745 N N . SER A 1 99 ? 10.362 -14.969 -1.108 1.00 76.75 99 SER A N 1
ATOM 746 C CA . SER A 1 99 ? 11.263 -14.909 0.050 1.00 76.75 99 SER A CA 1
ATOM 747 C C . SER A 1 99 ? 12.015 -13.582 0.116 1.00 76.75 99 SER A C 1
ATOM 749 O O . SER A 1 99 ? 12.191 -13.033 1.202 1.00 76.75 99 SER A O 1
ATOM 751 N N . ALA A 1 100 ? 12.466 -13.069 -1.027 1.00 73.00 100 ALA A N 1
ATOM 752 C CA . ALA A 1 100 ? 13.188 -11.810 -1.073 1.00 73.00 100 ALA A CA 1
ATOM 753 C C . ALA A 1 100 ? 12.276 -10.615 -0.793 1.00 73.00 100 ALA A C 1
ATOM 755 O O . ALA A 1 100 ? 12.632 -9.750 0.004 1.00 73.00 100 ALA A O 1
ATOM 756 N N . LEU A 1 101 ? 11.069 -10.595 -1.366 1.00 75.25 101 LEU A N 1
ATOM 757 C CA . LEU A 1 101 ? 10.099 -9.541 -1.075 1.00 75.25 101 LEU A CA 1
ATOM 758 C C . LEU A 1 101 ? 9.645 -9.556 0.382 1.00 75.25 101 LEU A C 1
ATOM 760 O O . LEU A 1 101 ? 9.541 -8.498 0.990 1.00 75.25 101 LEU A O 1
ATOM 764 N N . SER A 1 102 ? 9.432 -10.730 0.977 1.00 67.56 102 SER A N 1
ATOM 765 C CA . SER A 1 102 ? 9.074 -10.809 2.395 1.00 67.56 102 SER A CA 1
ATOM 766 C C . SER A 1 102 ? 10.206 -10.303 3.297 1.00 67.56 102 SER A C 1
ATOM 768 O O . SER A 1 102 ? 9.936 -9.701 4.327 1.00 67.56 102 SER A O 1
ATOM 770 N N . GLY A 1 103 ? 11.472 -10.489 2.910 1.00 64.06 103 GLY A N 1
ATOM 771 C CA . GLY A 1 103 ? 12.615 -9.971 3.668 1.00 64.06 103 GLY A CA 1
ATOM 772 C C . GLY A 1 103 ? 12.829 -8.463 3.517 1.00 64.06 103 GLY A C 1
ATOM 773 O O . GLY A 1 103 ? 13.149 -7.793 4.494 1.00 64.06 103 GLY A O 1
ATOM 774 N N . VAL A 1 104 ? 12.651 -7.926 2.307 1.00 62.62 104 VAL A N 1
ATOM 775 C CA . VAL A 1 104 ? 12.949 -6.517 2.007 1.00 62.62 104 VAL A CA 1
ATOM 776 C C . VAL A 1 104 ? 11.749 -5.605 2.262 1.00 62.62 104 VAL A C 1
ATOM 778 O O . VAL A 1 104 ? 11.903 -4.486 2.731 1.00 62.62 104 VAL A O 1
ATOM 781 N N . VAL A 1 105 ? 10.533 -6.054 1.975 1.00 59.97 105 VAL A N 1
ATOM 782 C CA . VAL A 1 105 ? 9.361 -5.172 1.971 1.00 59.97 105 VAL A CA 1
ATOM 783 C C . VAL A 1 105 ? 8.643 -5.147 3.326 1.00 59.97 105 VAL A C 1
ATOM 785 O O . VAL A 1 105 ? 8.077 -4.130 3.711 1.00 59.97 105 VAL A O 1
ATOM 788 N N . GLN A 1 106 ? 8.709 -6.231 4.101 1.00 54.84 106 GLN A N 1
ATOM 789 C CA . GLN A 1 106 ? 7.926 -6.390 5.335 1.00 54.84 106 GLN A CA 1
ATOM 790 C C . GLN A 1 106 ? 8.417 -5.519 6.510 1.00 54.84 106 GLN A C 1
ATOM 792 O O . GLN A 1 106 ? 7.712 -5.386 7.510 1.00 54.84 106 GLN A O 1
ATOM 797 N N . VAL A 1 107 ? 9.608 -4.919 6.399 1.00 55.94 107 VAL A N 1
ATOM 798 C CA . VAL A 1 107 ? 10.273 -4.171 7.485 1.00 55.94 107 VAL A CA 1
ATOM 799 C C . VAL A 1 107 ? 10.460 -2.684 7.153 1.00 55.94 107 VAL A C 1
ATOM 801 O O . VAL A 1 107 ? 10.881 -1.913 8.015 1.00 55.94 107 VAL A O 1
ATOM 804 N N . HIS A 1 108 ? 10.129 -2.239 5.937 1.00 64.00 108 HIS A N 1
ATOM 805 C CA . HIS A 1 108 ? 10.475 -0.890 5.493 1.00 64.00 108 HIS A CA 1
ATOM 806 C C . HIS A 1 108 ? 9.249 -0.011 5.248 1.00 64.00 108 HIS A C 1
ATOM 808 O O . HIS A 1 108 ? 8.462 -0.200 4.324 1.00 64.00 108 HIS A O 1
ATOM 814 N N . GLU A 1 109 ? 9.122 0.977 6.128 1.00 79.69 109 GLU A N 1
ATOM 815 C CA . GLU A 1 109 ? 8.425 2.227 5.865 1.00 79.69 109 GLU A CA 1
ATOM 816 C C . GLU A 1 109 ? 9.345 3.064 4.959 1.00 79.69 109 GLU A C 1
ATOM 818 O O . GLU A 1 109 ? 10.538 3.204 5.236 1.00 79.69 109 GLU A O 1
ATOM 823 N N . PHE A 1 110 ? 8.817 3.545 3.837 1.00 83.75 110 PHE A N 1
ATOM 824 C CA . PHE A 1 110 ? 9.548 4.348 2.863 1.00 83.75 110 PHE A CA 1
ATOM 825 C C . PHE A 1 110 ? 9.254 5.825 3.083 1.00 83.75 110 PHE A C 1
ATOM 827 O O . PHE A 1 110 ? 8.091 6.205 3.254 1.00 83.75 110 PHE A O 1
ATOM 834 N N . ASP A 1 111 ? 10.290 6.656 3.008 1.00 85.75 111 ASP A N 1
ATOM 835 C CA . ASP A 1 111 ? 10.148 8.104 3.110 1.00 85.75 111 ASP A CA 1
ATOM 836 C C . ASP A 1 111 ? 9.803 8.683 1.723 1.00 85.75 111 ASP A C 1
ATOM 838 O O . ASP A 1 111 ? 10.621 8.596 0.796 1.00 85.75 111 ASP A O 1
ATOM 842 N N . PRO A 1 112 ? 8.601 9.261 1.529 1.00 87.38 112 PRO A N 1
ATOM 843 C CA . PRO A 1 112 ? 8.219 9.877 0.273 1.00 87.38 112 PRO A CA 1
ATOM 844 C C . PRO A 1 112 ? 8.891 11.243 0.107 1.00 87.38 112 PRO A C 1
ATOM 846 O O . PRO A 1 112 ? 8.893 12.092 0.998 1.00 87.38 112 PRO A O 1
ATOM 849 N N . LYS A 1 113 ? 9.408 11.476 -1.094 1.00 88.88 113 LYS A N 1
ATOM 850 C CA . LYS A 1 113 ? 9.952 12.739 -1.579 1.00 88.88 113 LYS A CA 1
ATOM 851 C C . LYS A 1 113 ? 8.996 13.309 -2.618 1.00 88.88 113 LYS A C 1
ATOM 853 O O . LYS A 1 113 ? 8.832 12.753 -3.708 1.00 88.88 113 LYS A O 1
ATOM 858 N N . TYR A 1 114 ? 8.361 14.412 -2.248 1.00 86.94 114 TYR A N 1
ATOM 859 C CA . TYR A 1 114 ? 7.432 15.143 -3.101 1.00 86.94 114 TYR A CA 1
ATOM 860 C C . TYR A 1 114 ? 8.168 16.113 -4.034 1.00 86.94 114 TYR A C 1
ATOM 862 O O . TYR A 1 114 ? 9.289 16.526 -3.722 1.00 86.94 114 TYR A O 1
ATOM 870 N N . PRO A 1 115 ? 7.539 16.517 -5.153 1.00 84.50 115 PRO A N 1
ATOM 871 C CA . PRO A 1 115 ? 8.036 17.611 -5.982 1.00 84.50 115 PRO A CA 1
ATOM 872 C C . PRO A 1 115 ? 8.299 18.900 -5.180 1.00 84.50 115 PRO A C 1
ATOM 874 O O . PRO A 1 115 ? 7.692 19.143 -4.139 1.00 84.50 115 PRO A O 1
ATOM 877 N N . SER A 1 116 ? 9.192 19.764 -5.659 1.00 83.25 116 SER A N 1
ATOM 878 C CA . SER A 1 116 ? 9.624 20.953 -4.903 1.00 83.25 116 SER A CA 1
ATOM 879 C C . SER A 1 116 ? 8.537 22.020 -4.734 1.00 83.25 116 SER A C 1
ATOM 881 O O . SER A 1 116 ? 8.523 22.717 -3.721 1.00 83.25 116 SER A O 1
ATOM 883 N N . HIS A 1 117 ? 7.590 22.135 -5.673 1.00 82.31 117 HIS A N 1
ATOM 884 C CA . HIS A 1 117 ? 6.413 23.011 -5.532 1.00 82.31 117 HIS A CA 1
ATOM 885 C C . HIS A 1 117 ? 5.428 22.513 -4.468 1.00 82.31 117 HIS A C 1
ATOM 887 O O . HIS A 1 117 ? 4.551 23.250 -4.010 1.00 82.31 117 HIS A O 1
ATOM 893 N N . CYS A 1 118 ? 5.609 21.271 -4.035 1.00 80.38 118 CYS A N 1
ATOM 894 C CA . CYS A 1 118 ? 4.729 20.535 -3.158 1.00 80.38 118 CYS A CA 1
ATOM 895 C C . CYS A 1 118 ? 5.076 20.729 -1.666 1.00 80.38 118 CYS A C 1
ATOM 897 O O . CYS A 1 118 ? 5.235 19.779 -0.905 1.00 80.38 118 CYS A O 1
ATOM 899 N N . LEU A 1 119 ? 5.186 21.991 -1.233 1.00 71.44 119 LEU A N 1
ATOM 900 C CA . LEU A 1 119 ? 5.560 22.360 0.146 1.00 71.44 119 LEU A CA 1
ATOM 901 C C . LEU A 1 119 ? 4.434 22.152 1.173 1.00 71.44 119 LEU A C 1
ATOM 903 O O . LEU A 1 119 ? 4.672 22.147 2.378 1.00 71.44 119 LEU A O 1
ATOM 907 N N . SER A 1 120 ? 3.191 22.019 0.711 1.00 70.69 120 SER A N 1
ATOM 908 C CA . SER A 1 120 ? 2.033 21.718 1.551 1.00 70.69 120 SER A CA 1
ATOM 909 C C . SER A 1 120 ? 0.993 20.947 0.748 1.00 70.69 120 SER A C 1
ATOM 911 O O . SER A 1 120 ? 0.941 21.065 -0.476 1.00 70.69 120 SER A O 1
ATOM 913 N N . ALA A 1 121 ? 0.104 20.223 1.428 1.00 70.19 121 ALA A N 1
ATOM 914 C CA . ALA A 1 121 ? -0.961 19.476 0.760 1.00 70.19 121 ALA A CA 1
ATOM 915 C C . ALA A 1 121 ? -1.919 20.357 -0.060 1.00 70.19 121 ALA A C 1
ATOM 917 O O . ALA A 1 121 ? -2.583 19.851 -0.953 1.00 70.19 121 ALA A O 1
ATOM 918 N N . LYS A 1 122 ? -1.987 21.669 0.213 1.00 69.88 122 LYS A N 1
ATOM 919 C CA . LYS A 1 122 ? -2.790 22.620 -0.574 1.00 69.88 122 LYS A CA 1
ATOM 920 C C . LYS A 1 122 ? -2.215 22.868 -1.970 1.00 69.88 122 LYS A C 1
ATOM 922 O O . LYS A 1 122 ? -2.965 23.198 -2.878 1.00 69.88 122 LYS A O 1
ATOM 927 N N . ASN A 1 123 ? -0.902 22.704 -2.125 1.00 71.00 123 ASN A N 1
ATOM 928 C CA . ASN A 1 123 ? -0.187 22.934 -3.382 1.00 71.00 123 ASN A CA 1
ATOM 929 C C . ASN A 1 123 ? 0.072 21.628 -4.146 1.00 71.00 123 ASN A C 1
ATOM 931 O O . ASN A 1 123 ? 0.701 21.649 -5.199 1.00 71.00 123 ASN A O 1
ATOM 935 N N . CYS A 1 124 ? -0.392 20.499 -3.606 1.00 74.00 124 CYS A N 1
ATOM 936 C CA . CYS A 1 124 ? -0.181 19.176 -4.161 1.00 74.00 124 CYS A CA 1
ATOM 937 C C . CYS A 1 124 ? -1.502 18.521 -4.501 1.00 74.00 124 CYS A C 1
ATOM 939 O O . CYS A 1 124 ? -2.387 18.407 -3.655 1.00 74.00 124 CYS A O 1
ATOM 941 N N . THR A 1 125 ? -1.581 17.941 -5.689 1.00 72.06 125 THR A N 1
ATOM 942 C CA . THR A 1 125 ? -2.483 16.814 -5.892 1.00 72.06 125 THR A CA 1
ATOM 943 C C . THR A 1 125 ? -1.828 15.610 -5.227 1.00 72.06 125 THR A C 1
ATOM 945 O O . THR A 1 125 ? -0.753 15.178 -5.633 1.00 72.06 125 THR A O 1
ATOM 948 N N . THR A 1 126 ? -2.417 15.109 -4.143 1.00 68.75 126 THR A N 1
ATOM 949 C CA . THR A 1 126 ? -1.893 13.942 -3.424 1.00 68.75 126 THR A CA 1
ATOM 950 C C . THR A 1 126 ? -2.792 12.738 -3.672 1.00 68.75 126 THR A C 1
ATOM 952 O O . THR A 1 126 ? -3.999 12.894 -3.898 1.00 68.75 126 THR A O 1
ATOM 955 N N . PRO A 1 127 ? -2.253 11.509 -3.563 1.00 62.03 127 PRO A N 1
ATOM 956 C CA . PRO A 1 127 ? -3.087 10.316 -3.593 1.00 62.03 127 PRO A CA 1
ATOM 957 C C . PRO A 1 127 ? -4.172 10.329 -2.500 1.00 62.03 127 PRO A C 1
ATOM 959 O O . PRO A 1 127 ? -5.182 9.648 -2.673 1.00 62.03 127 PRO A O 1
ATOM 962 N N . LEU A 1 128 ? -3.977 11.140 -1.444 1.00 66.44 128 LEU A N 1
ATOM 963 C CA . LEU A 1 128 ? -4.808 11.312 -0.250 1.00 66.44 128 LEU A CA 1
ATOM 964 C C . LEU A 1 128 ? -5.505 12.686 -0.155 1.00 66.44 128 LEU A C 1
ATOM 966 O O . LEU A 1 128 ? -5.652 13.218 0.949 1.00 66.44 128 LEU A O 1
ATOM 970 N N . SER A 1 129 ? -5.933 13.276 -1.278 1.00 53.22 129 SER A N 1
ATOM 971 C CA . SER A 1 129 ? -6.507 14.639 -1.374 1.00 53.22 129 SER A CA 1
ATOM 972 C C . SER A 1 129 ? -7.618 14.990 -0.354 1.00 53.22 129 SER A C 1
ATOM 974 O O . SER A 1 129 ? -7.983 16.156 -0.231 1.00 53.22 129 SER A O 1
ATOM 976 N N . VAL A 1 130 ? -8.144 14.014 0.392 1.00 51.22 130 VAL A N 1
ATOM 977 C CA . VAL A 1 130 ? -9.191 14.147 1.417 1.00 51.22 130 VAL A CA 1
ATOM 978 C C . VAL A 1 130 ? -8.661 14.640 2.777 1.00 51.22 130 VAL A C 1
ATOM 980 O O . VAL A 1 130 ? -9.411 15.256 3.525 1.00 51.22 130 VAL A O 1
ATOM 983 N N . SER A 1 131 ? -7.391 14.405 3.137 1.00 55.75 131 SER A N 1
ATOM 984 C CA . SER A 1 131 ? -6.885 14.714 4.495 1.00 55.75 131 SER A CA 1
ATOM 985 C C . SER A 1 131 ? -6.067 16.002 4.627 1.00 55.75 131 SER A C 1
ATOM 987 O O . SER A 1 131 ? -5.690 16.350 5.743 1.00 55.75 131 SER A O 1
ATOM 989 N N . GLY A 1 132 ? -5.783 16.720 3.533 1.00 60.97 132 GLY A N 1
ATOM 990 C CA . GLY A 1 132 ? -5.071 18.007 3.592 1.00 60.97 132 GLY A CA 1
ATOM 991 C C . GLY A 1 132 ? -3.664 17.940 4.210 1.00 60.97 132 GLY A C 1
ATOM 992 O O . GLY A 1 132 ? -3.117 18.972 4.594 1.00 60.97 132 GLY A O 1
ATOM 993 N N . LEU A 1 133 ? -3.075 16.745 4.294 1.00 66.50 133 LEU A N 1
ATOM 994 C CA . LEU A 1 133 ? -1.732 16.483 4.806 1.00 66.50 133 LEU A CA 1
ATOM 995 C C . LEU A 1 133 ? -0.949 15.657 3.784 1.00 66.50 133 LEU A C 1
ATOM 997 O O . LEU A 1 133 ? -1.519 14.809 3.094 1.00 66.50 133 LEU A O 1
ATOM 1001 N N . LEU A 1 134 ? 0.354 15.922 3.693 1.00 77.44 134 LEU A N 1
ATOM 1002 C CA . LEU A 1 134 ? 1.274 15.109 2.906 1.00 77.44 134 LEU A CA 1
ATOM 1003 C C . LEU A 1 134 ? 1.706 13.921 3.768 1.00 77.44 134 LEU A C 1
ATOM 1005 O O . LEU A 1 134 ? 2.281 14.146 4.831 1.00 77.44 134 LEU A O 1
ATOM 1009 N N . PRO A 1 135 ? 1.423 12.674 3.362 1.00 80.12 135 PRO A N 1
ATOM 1010 C CA . PRO A 1 135 ? 1.864 11.522 4.132 1.00 80.12 135 PRO A CA 1
ATOM 1011 C C . PRO A 1 135 ? 3.393 11.480 4.211 1.00 80.12 135 PRO A C 1
ATOM 1013 O O . PRO A 1 135 ? 4.091 11.781 3.243 1.00 80.12 135 PRO A O 1
ATOM 1016 N N . HIS A 1 136 ? 3.911 11.102 5.373 1.00 82.75 136 HIS A N 1
ATOM 1017 C CA . HIS A 1 136 ? 5.350 11.028 5.629 1.00 82.75 136 HIS A CA 1
ATOM 1018 C C . HIS A 1 136 ? 5.901 9.615 5.474 1.00 82.75 136 HIS A C 1
ATOM 1020 O O . HIS A 1 136 ? 7.111 9.435 5.511 1.00 82.75 136 HIS A O 1
ATOM 1026 N N . ILE A 1 137 ? 5.023 8.625 5.328 1.00 83.69 137 ILE A N 1
ATOM 1027 C CA . ILE A 1 137 ? 5.379 7.221 5.174 1.00 83.69 137 ILE A CA 1
ATOM 1028 C C . ILE A 1 137 ? 4.542 6.617 4.050 1.00 83.69 137 ILE A C 1
ATOM 1030 O O . ILE A 1 137 ? 3.325 6.814 3.997 1.00 83.69 137 ILE A O 1
ATOM 1034 N N . VAL A 1 138 ? 5.197 5.827 3.203 1.00 86.50 138 VAL A N 1
ATOM 1035 C CA . VAL A 1 138 ? 4.568 4.791 2.377 1.00 86.50 138 VAL A CA 1
ATOM 1036 C C . VAL A 1 138 ? 4.951 3.437 2.961 1.00 86.50 138 VAL A C 1
ATOM 1038 O O . VAL A 1 138 ? 6.123 3.188 3.215 1.00 86.50 138 VAL A O 1
ATOM 1041 N N . ALA A 1 139 ? 3.990 2.550 3.182 1.00 84.94 139 ALA A N 1
ATOM 1042 C CA . ALA A 1 139 ? 4.230 1.206 3.691 1.00 84.94 139 ALA A CA 1
ATOM 1043 C C . ALA A 1 139 ? 3.569 0.169 2.786 1.00 84.94 139 ALA A C 1
ATOM 1045 O O . ALA A 1 139 ? 2.462 0.363 2.288 1.00 84.94 139 ALA A O 1
ATOM 1046 N N . LEU A 1 140 ? 4.253 -0.954 2.599 1.00 84.69 140 LEU A N 1
ATOM 1047 C CA . LEU A 1 140 ? 3.725 -2.116 1.898 1.00 84.69 140 LEU A CA 1
ATOM 1048 C C . LEU A 1 140 ? 3.402 -3.192 2.937 1.00 84.69 140 LEU A C 1
ATOM 1050 O O . LEU A 1 140 ? 4.288 -3.694 3.626 1.00 84.69 140 LEU A O 1
ATOM 1054 N N . ARG A 1 141 ? 2.116 -3.505 3.088 1.00 82.94 141 ARG A N 1
ATOM 1055 C CA . ARG A 1 141 ? 1.583 -4.417 4.107 1.00 82.94 141 ARG A CA 1
ATOM 1056 C C . ARG A 1 141 ? 0.864 -5.598 3.481 1.00 82.94 141 ARG A C 1
ATOM 1058 O O . ARG A 1 141 ? 0.487 -5.559 2.314 1.00 82.94 141 ARG A O 1
ATOM 1065 N N . ASP A 1 142 ? 0.688 -6.643 4.285 1.00 81.25 142 ASP A N 1
ATOM 1066 C CA . ASP A 1 142 ? -0.107 -7.827 3.948 1.00 81.25 142 ASP A CA 1
ATOM 1067 C C . ASP A 1 142 ? 0.209 -8.388 2.557 1.00 81.25 142 ASP A C 1
ATOM 1069 O O . ASP A 1 142 ? -0.664 -8.631 1.730 1.00 81.25 142 ASP A O 1
ATOM 1073 N N . ILE A 1 143 ? 1.505 -8.563 2.290 1.00 83.81 143 ILE A N 1
ATOM 1074 C CA . ILE A 1 143 ? 1.978 -9.058 1.002 1.00 83.81 143 ILE A CA 1
ATOM 1075 C C . ILE A 1 143 ? 1.651 -10.537 0.890 1.00 83.81 143 ILE A C 1
ATOM 1077 O O . ILE A 1 143 ? 2.123 -11.365 1.671 1.00 83.81 143 ILE A O 1
ATOM 1081 N N . GLU A 1 144 ? 0.893 -10.869 -0.138 1.00 86.44 144 GLU A N 1
ATOM 1082 C CA . GLU A 1 144 ? 0.620 -12.236 -0.526 1.00 86.44 144 GLU A CA 1
ATOM 1083 C C . GLU A 1 144 ? 1.249 -12.499 -1.883 1.00 86.44 144 GLU A C 1
ATOM 1085 O O . GLU A 1 144 ? 0.942 -11.826 -2.862 1.00 86.44 144 GLU A O 1
ATOM 1090 N N . CYS A 1 145 ? 2.138 -13.478 -1.949 1.00 86.38 145 CYS A N 1
ATOM 1091 C CA . CYS A 1 145 ? 2.995 -13.676 -3.099 1.00 86.38 145 CYS A CA 1
ATOM 1092 C C . CYS A 1 145 ? 2.811 -15.065 -3.712 1.00 86.38 145 CYS A C 1
ATOM 1094 O O . CYS A 1 145 ? 2.648 -16.058 -3.004 1.00 86.38 145 CYS A O 1
ATOM 1096 N N . LEU A 1 146 ? 2.869 -15.112 -5.040 1.00 87.56 146 LEU A N 1
ATOM 1097 C CA . LEU A 1 146 ? 2.814 -16.308 -5.860 1.00 87.56 146 LEU A CA 1
ATOM 1098 C C . LEU A 1 146 ? 4.139 -16.464 -6.613 1.00 87.56 146 LEU A C 1
ATOM 1100 O O . LEU A 1 146 ? 4.394 -15.755 -7.590 1.00 87.56 146 LEU A O 1
ATOM 1104 N N . GLU A 1 147 ? 4.956 -17.409 -6.149 1.00 85.81 147 GLU A N 1
ATOM 1105 C CA . GLU A 1 147 ? 6.337 -17.627 -6.595 1.00 85.81 147 GLU A CA 1
ATOM 1106 C C . GLU A 1 147 ? 6.410 -17.967 -8.090 1.00 85.81 147 GLU A C 1
ATOM 1108 O O . GLU A 1 147 ? 7.052 -17.246 -8.850 1.00 85.81 147 GLU A O 1
ATOM 1113 N N . ASP A 1 148 ? 5.666 -18.987 -8.531 1.00 83.62 148 ASP A N 1
ATOM 1114 C CA . ASP A 1 148 ? 5.744 -19.523 -9.899 1.00 83.62 148 ASP A CA 1
ATOM 1115 C C . ASP A 1 148 ? 5.430 -18.481 -10.977 1.00 83.62 148 ASP A C 1
ATOM 1117 O O . ASP A 1 148 ? 6.013 -18.481 -12.059 1.00 83.62 148 ASP A O 1
ATOM 1121 N N . LYS A 1 149 ? 4.487 -17.578 -10.686 1.00 85.00 149 LYS A N 1
ATOM 1122 C CA . LYS A 1 149 ? 4.082 -16.509 -11.611 1.00 85.00 149 LYS A CA 1
ATOM 1123 C C . LYS A 1 149 ? 4.797 -15.190 -11.339 1.00 85.00 149 LYS A C 1
ATOM 1125 O O . LYS A 1 149 ? 4.548 -14.231 -12.067 1.00 85.00 149 LYS A O 1
ATOM 1130 N N . ARG A 1 150 ? 5.621 -15.122 -10.288 1.00 87.38 150 ARG A N 1
ATOM 1131 C CA . ARG A 1 150 ? 6.245 -13.901 -9.763 1.00 87.38 150 ARG A CA 1
ATOM 1132 C C . ARG A 1 150 ? 5.254 -12.739 -9.633 1.00 87.38 150 ARG A C 1
ATOM 1134 O O . ARG A 1 150 ? 5.498 -11.623 -10.101 1.00 87.38 150 ARG A O 1
ATOM 1141 N N . ARG A 1 151 ? 4.095 -13.027 -9.035 1.00 89.62 151 ARG A N 1
ATOM 1142 C CA . ARG A 1 151 ? 3.002 -12.067 -8.812 1.00 89.62 151 ARG A CA 1
ATOM 1143 C C . ARG A 1 151 ? 2.728 -11.895 -7.333 1.00 89.62 151 ARG A C 1
ATOM 1145 O O . ARG A 1 151 ? 3.019 -12.786 -6.544 1.00 89.62 151 ARG A O 1
ATOM 1152 N N . LEU A 1 152 ? 2.141 -10.769 -6.958 1.00 89.12 152 LEU A N 1
ATOM 1153 C CA . LEU A 1 152 ? 1.753 -10.524 -5.576 1.00 89.12 152 LEU A CA 1
ATOM 1154 C C . LEU A 1 152 ? 0.498 -9.674 -5.457 1.00 89.12 152 LEU A C 1
ATOM 1156 O O . LEU A 1 152 ? 0.145 -8.941 -6.376 1.00 89.12 152 LEU A O 1
ATOM 1160 N N . ARG A 1 153 ? -0.153 -9.768 -4.306 1.00 89.69 153 ARG A N 1
ATOM 1161 C CA . ARG A 1 153 ? -1.077 -8.769 -3.789 1.00 89.69 153 ARG A CA 1
ATOM 1162 C C . ARG A 1 153 ? -0.435 -8.059 -2.613 1.00 89.69 153 ARG A C 1
ATOM 1164 O O . ARG A 1 153 ? 0.358 -8.659 -1.893 1.00 89.69 153 ARG A O 1
ATOM 1171 N N . VAL A 1 154 ? -0.767 -6.792 -2.433 1.00 88.31 154 VAL A N 1
ATOM 1172 C CA . VAL A 1 154 ? -0.199 -5.955 -1.376 1.00 88.31 154 VAL A CA 1
ATOM 1173 C C . VAL A 1 154 ? -1.186 -4.870 -0.984 1.00 88.31 154 VAL A C 1
ATOM 1175 O O . VAL A 1 154 ? -1.934 -4.374 -1.826 1.00 88.31 154 VAL A O 1
ATOM 1178 N N . LEU A 1 155 ? -1.169 -4.474 0.282 1.00 88.12 155 LEU A N 1
ATOM 1179 C CA . LEU A 1 155 ? -1.772 -3.227 0.725 1.00 88.12 155 LEU A CA 1
ATOM 1180 C C . LEU A 1 155 ? -0.718 -2.124 0.704 1.00 88.12 155 LEU A C 1
ATOM 1182 O O . LEU A 1 155 ? 0.341 -2.256 1.313 1.00 88.12 155 LEU A O 1
ATOM 1186 N N . VAL A 1 156 ? -1.003 -1.038 -0.005 1.00 88.50 156 VAL A N 1
ATOM 1187 C CA . VAL A 1 156 ? -0.153 0.155 -0.035 1.00 88.50 156 VAL A CA 1
ATOM 1188 C C . VAL A 1 156 ? -0.779 1.182 0.891 1.00 88.50 156 VAL A C 1
ATOM 1190 O O . VAL A 1 156 ? -1.839 1.722 0.587 1.00 88.50 156 VAL A O 1
ATOM 1193 N N . GLU A 1 157 ? -0.147 1.436 2.027 1.00 86.56 157 GLU A N 1
ATOM 1194 C CA . GLU A 1 157 ? -0.636 2.375 3.029 1.00 86.56 157 GLU A CA 1
ATOM 1195 C C . GLU A 1 157 ? 0.193 3.655 3.012 1.00 86.56 157 GLU A C 1
ATOM 1197 O O . GLU A 1 157 ? 1.422 3.628 3.056 1.00 86.56 157 GLU A O 1
ATOM 1202 N N . PHE A 1 158 ? -0.496 4.787 2.997 1.00 83.56 158 PHE A N 1
ATOM 1203 C CA . PHE A 1 158 ? 0.086 6.085 3.277 1.00 83.56 158 PHE A CA 1
ATOM 1204 C C . PHE A 1 158 ? -0.248 6.489 4.709 1.00 83.56 158 PHE A C 1
ATOM 1206 O O . PHE A 1 158 ? -1.418 6.522 5.098 1.00 83.56 158 PHE A O 1
ATOM 1213 N N . ALA A 1 159 ? 0.774 6.830 5.486 1.00 77.38 159 ALA A N 1
ATOM 1214 C CA . ALA A 1 159 ? 0.624 7.128 6.902 1.00 77.38 159 ALA A CA 1
ATOM 1215 C C . ALA A 1 159 ? 1.383 8.393 7.320 1.00 77.38 159 ALA A C 1
ATOM 1217 O O . ALA A 1 159 ? 2.295 8.878 6.643 1.00 77.38 159 ALA A O 1
ATOM 1218 N N . ASP A 1 160 ? 0.982 8.916 8.475 1.00 74.12 160 ASP A N 1
ATOM 1219 C CA . ASP A 1 160 ? 1.723 9.919 9.229 1.00 74.12 160 ASP A CA 1
ATOM 1220 C C . ASP A 1 160 ? 2.369 9.234 10.444 1.00 74.12 160 ASP A C 1
ATOM 1222 O O . ASP A 1 160 ? 1.759 8.361 11.065 1.00 74.12 160 ASP A O 1
ATOM 1226 N N . ARG A 1 161 ? 3.591 9.641 10.805 1.00 65.81 161 ARG A N 1
ATOM 1227 C CA . ARG A 1 161 ? 4.390 9.070 11.906 1.00 65.81 161 ARG A CA 1
ATOM 1228 C C . ARG A 1 161 ? 3.688 9.169 13.263 1.00 65.81 161 ARG A C 1
ATOM 1230 O O . ARG A 1 161 ? 4.003 8.417 14.180 1.00 65.81 161 ARG A O 1
ATOM 1237 N N . THR A 1 162 ? 2.748 10.102 13.399 1.00 57.50 162 THR A N 1
ATOM 1238 C CA . THR A 1 162 ? 2.063 10.416 14.660 1.00 57.50 162 THR A CA 1
ATOM 1239 C C . THR A 1 162 ? 0.802 9.587 14.920 1.00 57.50 162 THR A C 1
ATOM 1241 O O . THR A 1 162 ? 0.320 9.562 16.054 1.00 57.50 162 THR A O 1
ATOM 1244 N N . LYS A 1 163 ? 0.245 8.901 13.910 1.00 55.25 163 LYS A N 1
ATOM 1245 C CA . LYS A 1 163 ? -1.018 8.164 14.056 1.00 55.25 163 LYS A CA 1
ATOM 1246 C C . LYS A 1 163 ? -0.762 6.682 14.313 1.00 55.25 163 LYS A C 1
ATOM 1248 O O . LYS A 1 163 ? -0.115 5.995 13.528 1.00 55.25 163 LYS A O 1
ATOM 1253 N N . HIS A 1 164 ? -1.298 6.182 15.427 1.00 51.41 164 HIS A N 1
ATOM 1254 C CA . HIS A 1 164 ? -1.312 4.752 15.724 1.00 51.41 164 HIS A CA 1
ATOM 1255 C C . HIS A 1 164 ? -2.030 3.979 14.604 1.00 51.41 164 HIS A C 1
ATOM 1257 O O . HIS A 1 164 ? -3.028 4.448 14.057 1.00 51.41 164 HIS A O 1
ATOM 1263 N N . ARG A 1 165 ? -1.466 2.809 14.280 1.00 57.97 165 ARG A N 1
ATOM 1264 C CA . ARG A 1 165 ? -1.650 1.972 13.079 1.00 57.97 165 ARG A CA 1
ATOM 1265 C C . ARG A 1 165 ? -3.055 1.361 12.931 1.00 57.97 165 ARG A C 1
ATOM 1267 O O . ARG A 1 165 ? -3.200 0.142 12.923 1.00 57.97 165 ARG A O 1
ATOM 1274 N N . ALA A 1 166 ? -4.093 2.183 12.856 1.00 60.47 166 ALA A N 1
ATOM 1275 C CA . ALA A 1 166 ? -5.397 1.744 12.375 1.00 60.47 166 ALA A CA 1
ATOM 1276 C C . ALA A 1 166 ? -5.417 1.838 10.844 1.00 60.47 166 ALA A C 1
ATOM 1278 O O . ALA A 1 166 ? -5.010 2.856 10.288 1.00 60.47 166 ALA A O 1
ATOM 1279 N N . LEU A 1 167 ? -5.889 0.787 10.170 1.00 69.06 167 LEU A N 1
ATOM 1280 C CA . LEU A 1 167 ? -6.081 0.804 8.721 1.00 69.06 167 LEU A CA 1
ATOM 1281 C C . LEU A 1 167 ? -7.183 1.807 8.373 1.00 69.06 167 LEU A C 1
ATOM 1283 O O . LEU A 1 167 ? -8.341 1.613 8.747 1.00 69.06 167 LEU A O 1
ATOM 1287 N N . TYR A 1 168 ? -6.830 2.859 7.635 1.00 74.81 168 TYR A N 1
ATOM 1288 C CA . TYR A 1 168 ? -7.797 3.826 7.126 1.00 74.81 168 TYR A CA 1
ATOM 1289 C C . TYR A 1 168 ? -8.067 3.564 5.642 1.00 74.81 168 TYR A C 1
ATOM 1291 O O . TYR A 1 168 ? -7.135 3.632 4.835 1.00 74.81 168 TYR A O 1
ATOM 1299 N N . PRO A 1 169 ? -9.331 3.327 5.245 1.00 74.25 169 PRO A N 1
ATOM 1300 C CA . PRO A 1 169 ? -9.680 3.075 3.848 1.00 74.25 169 PRO A CA 1
ATOM 1301 C C . PRO A 1 169 ? -9.223 4.173 2.888 1.00 74.25 169 PRO A C 1
ATOM 1303 O O . PRO A 1 169 ? -8.723 3.891 1.805 1.00 74.25 169 PRO A O 1
ATOM 1306 N N . ASN A 1 170 ? -9.327 5.431 3.322 1.00 76.06 170 ASN A N 1
ATOM 1307 C CA . ASN A 1 170 ? -8.943 6.592 2.521 1.00 76.06 170 ASN A CA 1
ATOM 1308 C C . ASN A 1 170 ? -7.440 6.679 2.255 1.00 76.06 170 ASN A C 1
ATOM 1310 O O . ASN A 1 170 ? -7.036 7.391 1.338 1.00 76.06 170 ASN A O 1
ATOM 1314 N N . THR A 1 171 ? -6.620 6.005 3.066 1.00 80.50 171 THR A N 1
ATOM 1315 C CA . THR A 1 171 ? -5.159 6.047 2.961 1.00 80.50 171 THR A CA 1
ATOM 1316 C C . THR A 1 171 ? -4.525 4.714 2.606 1.00 80.50 171 THR A C 1
ATOM 1318 O O . THR A 1 171 ? -3.302 4.612 2.557 1.00 80.50 171 THR A O 1
ATOM 1321 N N . THR A 1 172 ? -5.349 3.711 2.308 1.00 84.31 172 THR A N 1
ATOM 1322 C CA . THR A 1 172 ? -4.909 2.362 1.967 1.00 84.31 172 THR A CA 1
ATOM 1323 C C . THR A 1 172 ? -5.393 2.009 0.572 1.00 84.31 172 THR A C 1
ATOM 1325 O O . THR A 1 172 ? -6.562 2.192 0.242 1.00 84.31 172 THR A O 1
ATOM 1328 N N . PHE A 1 173 ? -4.505 1.462 -0.245 1.00 87.81 173 PHE A N 1
ATOM 1329 C CA . PHE A 1 173 ? -4.825 0.927 -1.562 1.00 87.81 173 PHE A CA 1
ATOM 1330 C C . PHE A 1 173 ? -4.583 -0.572 -1.583 1.00 87.81 173 PHE A C 1
ATOM 1332 O O . PHE A 1 173 ? -3.696 -1.076 -0.897 1.00 87.81 173 PHE A O 1
ATOM 1339 N N . VAL A 1 174 ? -5.346 -1.281 -2.406 1.00 88.75 174 VAL A N 1
ATOM 1340 C CA . VAL A 1 174 ? -5.082 -2.688 -2.712 1.00 88.75 174 VAL A CA 1
ATOM 1341 C C . VAL A 1 174 ? -4.387 -2.767 -4.059 1.00 88.75 174 VAL A C 1
ATOM 1343 O O . VAL A 1 174 ? -4.841 -2.174 -5.036 1.00 88.75 174 VAL A O 1
ATOM 1346 N N . GLY A 1 175 ? -3.255 -3.455 -4.097 1.00 90.38 175 GLY A N 1
ATOM 1347 C CA . GLY A 1 175 ? -2.421 -3.577 -5.277 1.00 90.38 175 GLY A CA 1
ATOM 1348 C C . GLY A 1 175 ? -2.261 -5.014 -5.728 1.00 90.38 175 GLY A C 1
ATOM 1349 O O . GLY A 1 175 ? -2.116 -5.919 -4.909 1.00 90.38 175 GLY A O 1
ATOM 1350 N N . GLU A 1 176 ? -2.221 -5.202 -7.041 1.00 91.69 176 GLU A N 1
ATOM 1351 C CA . GLU A 1 176 ? -1.640 -6.385 -7.663 1.00 91.69 176 GLU A CA 1
ATOM 1352 C C . GLU A 1 176 ? -0.284 -6.002 -8.269 1.00 91.69 176 GLU A C 1
ATOM 1354 O O . GLU A 1 176 ? -0.158 -4.959 -8.913 1.00 91.69 176 GLU A O 1
ATOM 1359 N N . GLY A 1 177 ? 0.727 -6.853 -8.107 1.00 91.00 177 GLY A N 1
ATOM 1360 C CA . GLY A 1 177 ? 2.057 -6.652 -8.668 1.00 91.00 177 GLY A CA 1
ATOM 1361 C C . GLY A 1 177 ? 2.588 -7.831 -9.468 1.00 91.00 177 GLY A C 1
ATOM 1362 O O . GLY A 1 177 ? 2.206 -8.980 -9.239 1.00 91.00 177 GLY A O 1
ATOM 1363 N N . SER A 1 178 ? 3.511 -7.539 -10.382 1.00 90.81 178 SER A N 1
ATOM 1364 C CA . SER A 1 178 ? 4.351 -8.521 -11.073 1.00 90.81 178 SER A CA 1
ATOM 1365 C C . SER A 1 178 ? 5.794 -8.074 -11.101 1.00 90.81 178 SER A C 1
ATOM 1367 O O . SER A 1 178 ? 6.099 -6.892 -11.277 1.00 90.81 178 SER A O 1
ATOM 1369 N N . TRP A 1 179 ? 6.676 -9.057 -11.043 1.00 88.00 179 TRP A N 1
ATOM 1370 C CA . TRP A 1 179 ? 8.083 -8.862 -11.322 1.00 88.00 179 TRP A CA 1
ATOM 1371 C C . TRP A 1 179 ? 8.358 -8.707 -12.820 1.00 88.00 179 TRP A C 1
ATOM 1373 O O . TRP A 1 179 ? 7.953 -9.549 -13.621 1.00 88.00 179 TRP A O 1
ATOM 1383 N N . ASN A 1 180 ? 9.094 -7.661 -13.184 1.00 84.44 180 ASN A N 1
ATOM 1384 C CA . ASN A 1 180 ? 9.707 -7.492 -14.492 1.00 84.44 180 ASN A CA 1
ATOM 1385 C C . ASN A 1 180 ? 11.192 -7.867 -14.391 1.00 84.44 180 ASN A C 1
ATOM 1387 O O . ASN A 1 180 ? 12.000 -7.099 -13.868 1.00 84.44 180 ASN A O 1
ATOM 1391 N N . GLU A 1 181 ? 11.557 -9.044 -14.905 1.00 78.62 181 GLU A N 1
ATOM 1392 C CA . GLU A 1 181 ? 12.946 -9.525 -14.881 1.00 78.62 181 GLU A CA 1
ATOM 1393 C C . GLU A 1 181 ? 13.888 -8.669 -15.729 1.00 78.62 181 GLU A C 1
ATOM 1395 O O . GLU A 1 181 ? 15.031 -8.457 -15.334 1.00 78.62 181 GLU A O 1
ATOM 1400 N N . LYS A 1 182 ? 13.409 -8.148 -16.866 1.00 79.81 182 LYS A N 1
ATOM 1401 C CA . LYS A 1 182 ? 14.222 -7.350 -17.792 1.00 79.81 182 LYS A CA 1
ATOM 1402 C C . LYS A 1 182 ? 14.693 -6.048 -17.148 1.00 79.81 182 LYS A C 1
ATOM 1404 O O . LYS A 1 182 ? 15.806 -5.603 -17.402 1.00 79.81 182 LYS A O 1
ATOM 1409 N N . GLU A 1 183 ? 13.836 -5.447 -16.332 1.00 77.31 183 GLU A N 1
ATOM 1410 C CA . GLU A 1 183 ? 14.101 -4.164 -15.677 1.00 77.31 183 GLU A CA 1
ATOM 1411 C C . GLU A 1 183 ? 14.503 -4.308 -14.207 1.00 77.31 183 GLU A C 1
ATOM 1413 O O . GLU A 1 183 ? 14.841 -3.310 -13.578 1.00 77.31 183 GLU A O 1
ATOM 1418 N N . ASN A 1 184 ? 14.486 -5.530 -13.660 1.00 77.81 184 ASN A N 1
ATOM 1419 C CA . ASN A 1 184 ? 14.733 -5.802 -12.242 1.00 77.81 184 ASN A CA 1
ATOM 1420 C C . ASN A 1 184 ? 13.813 -4.966 -11.322 1.00 77.81 184 ASN A C 1
ATOM 1422 O O . ASN A 1 184 ? 14.253 -4.368 -10.336 1.00 77.81 184 ASN A O 1
ATOM 1426 N N . GLN A 1 185 ? 12.528 -4.900 -11.683 1.00 84.25 185 GLN A N 1
ATOM 1427 C CA . GLN A 1 185 ? 11.535 -4.042 -11.035 1.00 84.25 185 GLN A CA 1
ATOM 1428 C C . GLN A 1 185 ? 10.269 -4.802 -10.663 1.00 84.25 185 GLN A C 1
ATOM 1430 O O . GLN A 1 185 ? 9.725 -5.579 -11.447 1.00 84.25 185 GLN A O 1
ATOM 1435 N N . LEU A 1 186 ? 9.741 -4.510 -9.479 1.00 87.31 186 LEU A N 1
ATOM 1436 C CA . LEU A 1 186 ? 8.381 -4.862 -9.106 1.00 87.31 186 LEU A CA 1
ATOM 1437 C C . LEU A 1 186 ? 7.451 -3.741 -9.573 1.00 87.31 186 LEU A C 1
ATOM 1439 O O . LEU A 1 186 ? 7.526 -2.627 -9.063 1.00 87.31 186 LEU A O 1
ATOM 1443 N N . ARG A 1 187 ? 6.545 -4.051 -10.503 1.00 91.44 187 ARG A N 1
ATOM 1444 C CA . ARG A 1 187 ? 5.500 -3.128 -10.961 1.00 91.44 187 ARG A CA 1
ATOM 1445 C C . ARG A 1 187 ? 4.174 -3.503 -10.320 1.00 91.44 187 ARG A C 1
ATOM 1447 O O . ARG A 1 187 ? 3.804 -4.674 -10.327 1.00 91.44 187 ARG A O 1
ATOM 1454 N N . VAL A 1 188 ? 3.462 -2.519 -9.788 1.00 92.31 188 VAL A N 1
ATOM 1455 C CA . VAL A 1 188 ? 2.198 -2.687 -9.068 1.00 92.31 188 VAL A CA 1
ATOM 1456 C C . VAL A 1 188 ? 1.143 -1.745 -9.643 1.00 92.31 188 VAL A C 1
ATOM 1458 O O . VAL A 1 188 ? 1.386 -0.554 -9.853 1.00 92.31 188 VAL A O 1
ATOM 1461 N N . VAL A 1 189 ? -0.049 -2.289 -9.876 1.00 92.81 189 VAL A N 1
ATOM 1462 C CA . VAL A 1 189 ? -1.279 -1.541 -10.146 1.00 92.81 189 VAL A CA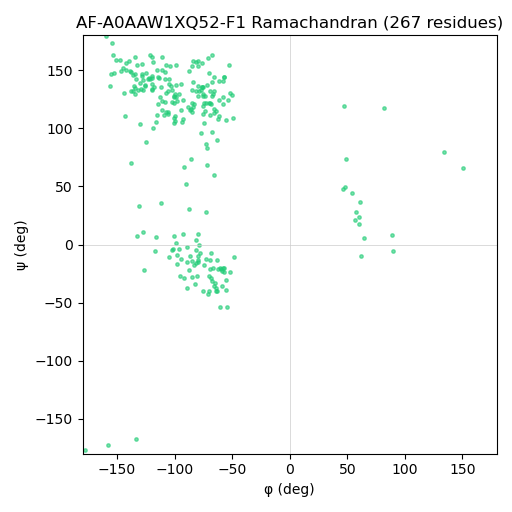 1
ATOM 1463 C C . VAL A 1 189 ? -2.078 -1.519 -8.859 1.00 92.81 189 VAL A C 1
ATOM 1465 O O . VAL A 1 189 ? -2.410 -2.580 -8.337 1.00 92.81 189 VAL A O 1
ATOM 1468 N N . ALA A 1 190 ? -2.382 -0.326 -8.355 1.00 91.31 190 ALA A N 1
ATOM 1469 C CA . ALA A 1 190 ? -3.153 -0.161 -7.131 1.00 91.31 190 ALA A CA 1
ATOM 1470 C C . ALA A 1 190 ? -4.516 0.480 -7.406 1.00 91.31 190 ALA A C 1
ATOM 1472 O O . ALA A 1 190 ? -4.644 1.359 -8.262 1.00 91.31 190 ALA A O 1
ATOM 1473 N N . CYS A 1 191 ? -5.522 0.024 -6.667 1.00 88.50 191 CYS A N 1
ATOM 1474 C CA . CYS A 1 191 ? -6.893 0.509 -6.705 1.00 88.50 191 CYS A CA 1
ATOM 1475 C C . CYS A 1 191 ? -7.254 1.175 -5.380 1.00 88.50 191 CYS A C 1
ATOM 1477 O O . CYS A 1 191 ? -6.846 0.725 -4.302 1.00 88.50 191 CYS A O 1
ATOM 1479 N N . ARG A 1 192 ? -8.055 2.234 -5.470 1.00 85.38 192 ARG A N 1
ATOM 1480 C CA . ARG A 1 192 ? -8.634 2.906 -4.312 1.00 85.38 192 ARG A CA 1
ATOM 1481 C C . ARG A 1 192 ? -9.866 2.160 -3.814 1.00 85.38 192 ARG A C 1
ATOM 1483 O O . ARG A 1 192 ? -10.546 1.456 -4.560 1.00 85.38 192 ARG A O 1
ATOM 1490 N N . PHE A 1 193 ? -10.189 2.375 -2.549 1.00 79.88 193 PHE A N 1
ATOM 1491 C CA . PHE A 1 193 ? -11.525 2.089 -2.049 1.00 79.88 193 PHE A CA 1
ATOM 1492 C C . PHE A 1 193 ? -12.409 3.300 -2.320 1.00 79.88 193 PHE A C 1
ATOM 1494 O O . PHE A 1 193 ? -12.141 4.390 -1.816 1.00 79.88 193 PHE A O 1
ATOM 1501 N N . LEU A 1 194 ? -13.434 3.116 -3.146 1.00 77.12 194 LEU A N 1
ATOM 1502 C CA . LEU A 1 194 ? -14.471 4.120 -3.350 1.00 77.12 194 LEU A CA 1
ATOM 1503 C C . LEU A 1 194 ? -15.536 3.982 -2.258 1.00 77.12 194 LEU A C 1
ATOM 1505 O O . LEU A 1 194 ? -15.698 2.911 -1.669 1.00 77.12 194 LEU A O 1
ATOM 1509 N N . ASP A 1 195 ? -16.218 5.090 -1.968 1.00 74.81 195 ASP A N 1
ATOM 1510 C CA . ASP A 1 195 ? -17.287 5.198 -0.963 1.00 74.81 195 ASP A CA 1
ATOM 1511 C C . ASP A 1 195 ? -16.889 4.781 0.464 1.00 74.81 195 ASP A C 1
ATOM 1513 O O . ASP A 1 195 ? -17.729 4.488 1.312 1.00 74.81 195 ASP A O 1
ATOM 1517 N N . ALA A 1 196 ? -15.589 4.783 0.756 1.00 69.56 196 ALA A N 1
ATOM 1518 C CA . ALA A 1 196 ? -15.043 4.314 2.019 1.00 69.56 196 ALA A CA 1
ATOM 1519 C C . ALA A 1 196 ? -14.897 5.453 3.044 1.00 69.56 196 ALA A C 1
ATOM 1521 O O . ALA A 1 196 ? -13.799 5.859 3.422 1.00 69.56 196 ALA A O 1
ATOM 1522 N N . THR A 1 197 ? -16.013 6.015 3.510 1.00 67.00 197 THR A N 1
ATOM 1523 C CA . THR A 1 197 ? -15.999 7.089 4.517 1.00 67.00 197 THR A CA 1
ATOM 1524 C C . THR A 1 197 ? -15.727 6.526 5.914 1.00 67.00 197 THR A C 1
ATOM 1526 O O . THR A 1 197 ? -16.623 6.049 6.602 1.00 67.00 197 THR A O 1
ATOM 1529 N N . HIS A 1 198 ? -14.459 6.565 6.343 1.00 64.44 198 HIS A N 1
ATOM 1530 C CA . HIS A 1 198 ? -13.962 6.078 7.648 1.00 64.44 198 HIS A CA 1
ATOM 1531 C C . HIS A 1 198 ? -14.134 4.575 7.924 1.00 64.44 198 HIS A C 1
ATOM 1533 O O . HIS A 1 198 ? -13.554 4.076 8.882 1.00 64.44 198 HIS A O 1
ATOM 1539 N N . SER A 1 199 ? -14.874 3.848 7.086 1.00 68.50 199 SER A N 1
ATOM 1540 C CA . SER A 1 199 ? -15.028 2.400 7.154 1.00 68.50 199 SER A CA 1
ATOM 1541 C C . SER A 1 199 ? -15.009 1.769 5.767 1.00 68.50 199 SER A C 1
ATOM 1543 O O . SER A 1 199 ? -15.301 2.428 4.771 1.00 68.50 199 SER A O 1
ATOM 1545 N N . PHE A 1 200 ? -14.694 0.476 5.706 1.00 69.62 200 PHE A N 1
ATOM 1546 C CA . PHE A 1 200 ? -14.834 -0.312 4.478 1.00 69.62 200 PHE A CA 1
ATOM 1547 C C . PHE A 1 200 ? -16.273 -0.801 4.245 1.00 69.62 200 PHE A C 1
ATOM 1549 O O . PHE A 1 200 ? -16.524 -1.562 3.304 1.00 69.62 200 PHE A O 1
ATOM 1556 N N . ASN A 1 201 ? -17.225 -0.414 5.099 1.00 66.75 201 ASN A N 1
ATOM 1557 C CA . ASN A 1 201 ? -18.605 -0.857 4.988 1.00 66.75 201 ASN A CA 1
ATOM 1558 C C . ASN A 1 201 ? -19.240 -0.215 3.745 1.00 66.75 201 ASN A C 1
ATOM 1560 O O . ASN A 1 201 ? -19.237 1.005 3.624 1.00 66.75 201 ASN A O 1
ATOM 1564 N N . ASN A 1 202 ? -19.741 -1.030 2.812 1.00 66.88 202 ASN A N 1
ATOM 1565 C CA . ASN A 1 202 ? -20.190 -0.621 1.467 1.00 66.88 202 ASN A CA 1
ATOM 1566 C C . ASN A 1 202 ? -19.097 -0.077 0.529 1.00 66.88 202 ASN A C 1
ATOM 1568 O O . ASN A 1 202 ? -19.411 0.337 -0.586 1.00 66.88 202 ASN A O 1
ATOM 1572 N N . SER A 1 203 ? -17.825 -0.110 0.937 1.00 72.50 203 SER A N 1
ATOM 1573 C CA . SER A 1 203 ? -16.735 0.251 0.033 1.00 72.50 203 SER A CA 1
ATOM 1574 C C . SER A 1 203 ? -16.554 -0.810 -1.044 1.00 72.50 203 SER A C 1
ATOM 1576 O O . SER A 1 203 ? -16.737 -2.010 -0.809 1.00 72.50 203 SER A O 1
ATOM 1578 N N . HIS A 1 204 ? -16.143 -0.367 -2.221 1.00 73.88 204 HIS A N 1
ATOM 1579 C CA . HIS A 1 204 ? -15.768 -1.255 -3.305 1.00 73.88 204 HIS A CA 1
ATOM 1580 C C . HIS A 1 204 ? -14.445 -0.804 -3.910 1.00 73.88 204 HIS A C 1
ATOM 1582 O O . HIS A 1 204 ? -14.054 0.362 -3.823 1.00 73.88 204 HIS A O 1
ATOM 1588 N N . MET A 1 205 ? -13.726 -1.754 -4.503 1.00 77.25 205 MET A N 1
ATOM 1589 C CA . MET A 1 205 ? -12.514 -1.429 -5.242 1.00 77.25 205 MET A CA 1
ATOM 1590 C C . MET A 1 205 ? -12.899 -0.642 -6.491 1.00 77.25 205 MET A C 1
ATOM 1592 O O . MET A 1 205 ? -13.728 -1.089 -7.284 1.00 77.25 205 MET A O 1
ATOM 1596 N N . GLY A 1 206 ? -12.268 0.505 -6.677 1.00 77.31 206 GLY A N 1
ATOM 1597 C CA . GLY A 1 206 ? -12.430 1.328 -7.861 1.00 77.31 206 GLY A CA 1
ATOM 1598 C C . GLY A 1 206 ? -11.194 2.183 -8.098 1.00 77.31 206 GLY A C 1
ATOM 1599 O O . GLY A 1 206 ? -10.263 2.188 -7.301 1.00 77.31 206 GLY A O 1
ATOM 1600 N N . ASP A 1 207 ? -11.160 2.883 -9.228 1.00 84.12 207 ASP A N 1
ATOM 1601 C CA . ASP A 1 207 ? -10.023 3.723 -9.621 1.00 84.12 207 ASP A CA 1
ATOM 1602 C C . ASP A 1 207 ? -8.650 3.022 -9.502 1.00 84.12 207 ASP A C 1
ATOM 1604 O O . ASP A 1 207 ? -7.847 3.300 -8.611 1.00 84.12 207 ASP A O 1
ATOM 1608 N N . CYS A 1 208 ? -8.368 2.105 -10.430 1.00 90.06 208 CYS A N 1
ATOM 1609 C CA . CYS A 1 208 ? -7.094 1.382 -10.515 1.00 90.06 208 CYS A CA 1
ATOM 1610 C C . CYS A 1 208 ? -6.037 2.128 -11.350 1.00 90.06 208 CYS A C 1
ATOM 1612 O O . CYS A 1 208 ? -5.222 1.510 -12.043 1.00 90.06 208 CYS A O 1
ATOM 1614 N N . SER A 1 209 ? -6.074 3.465 -11.364 1.00 89.62 209 SER A N 1
ATOM 1615 C CA . SER A 1 209 ? -5.143 4.285 -12.150 1.00 89.62 209 SER A CA 1
ATOM 1616 C C . SER A 1 209 ? -3.776 4.445 -11.490 1.00 89.62 209 SER A C 1
ATOM 1618 O O . SER A 1 209 ? -2.855 4.964 -12.120 1.00 89.62 209 SER A O 1
ATOM 1620 N N . ILE A 1 210 ? -3.632 4.025 -10.232 1.00 90.75 210 ILE A N 1
ATOM 1621 C CA . ILE A 1 210 ? -2.401 4.194 -9.468 1.00 90.75 210 ILE A CA 1
ATOM 1622 C C . ILE A 1 210 ? -1.374 3.168 -9.936 1.00 90.75 210 ILE A C 1
ATOM 1624 O O . ILE A 1 210 ? -1.678 1.989 -10.149 1.00 90.75 210 ILE A O 1
ATOM 1628 N N . ARG A 1 211 ? -0.146 3.632 -10.120 1.00 92.81 211 ARG A N 1
ATOM 1629 C CA . ARG A 1 211 ? 1.008 2.823 -10.489 1.00 92.81 211 ARG A CA 1
ATOM 1630 C C . ARG A 1 211 ? 2.098 3.009 -9.458 1.00 92.81 211 ARG A C 1
ATOM 1632 O O . ARG A 1 211 ? 2.290 4.105 -8.940 1.00 92.81 211 ARG A O 1
ATOM 1639 N N . LEU A 1 212 ? 2.793 1.923 -9.174 1.00 91.81 212 LEU A N 1
ATOM 1640 C CA . LEU A 1 212 ? 3.885 1.858 -8.223 1.00 91.81 212 LEU A CA 1
ATOM 1641 C C . LEU A 1 212 ? 4.990 0.998 -8.842 1.00 91.81 212 LEU A C 1
ATOM 1643 O O . LEU A 1 212 ? 4.711 -0.077 -9.367 1.00 91.81 212 LEU A O 1
ATOM 1647 N N . SER A 1 213 ? 6.230 1.473 -8.799 1.00 90.75 213 SER A N 1
ATOM 1648 C CA . SER A 1 213 ? 7.408 0.707 -9.210 1.00 90.75 213 SER A CA 1
ATOM 1649 C C . SER A 1 213 ? 8.416 0.687 -8.075 1.00 90.75 213 SER A C 1
ATOM 1651 O O . SER A 1 213 ? 8.637 1.721 -7.441 1.00 90.75 213 SER A O 1
ATOM 1653 N N . LEU A 1 214 ? 9.005 -0.478 -7.811 1.00 87.19 214 LEU A N 1
ATOM 1654 C CA . LEU A 1 214 ? 10.092 -0.649 -6.855 1.00 87.19 214 LEU A CA 1
ATOM 1655 C C . LEU A 1 214 ? 11.266 -1.358 -7.517 1.00 87.19 214 LEU A C 1
ATOM 1657 O O . LEU A 1 214 ? 11.106 -2.414 -8.130 1.00 87.19 214 LEU A O 1
ATOM 1661 N N . THR A 1 215 ? 12.451 -0.802 -7.307 1.00 81.31 215 THR A N 1
ATOM 1662 C CA . THR A 1 215 ? 13.727 -1.364 -7.731 1.00 81.31 215 THR A CA 1
ATOM 1663 C C . THR A 1 215 ? 14.519 -1.790 -6.504 1.00 81.31 215 THR A C 1
ATOM 1665 O O . THR A 1 215 ? 14.641 -1.042 -5.529 1.00 81.31 215 THR A O 1
ATOM 1668 N N . PHE A 1 216 ? 15.104 -2.982 -6.585 1.00 73.44 216 PHE A N 1
ATOM 1669 C CA . PHE A 1 216 ? 16.011 -3.514 -5.574 1.00 73.44 216 PHE A CA 1
ATOM 1670 C C . PHE A 1 216 ? 17.440 -3.489 -6.142 1.00 73.44 216 PHE A C 1
ATOM 1672 O O . PHE A 1 216 ? 17.699 -4.177 -7.137 1.00 73.44 216 PHE A O 1
ATOM 1679 N N . PRO A 1 217 ? 18.360 -2.682 -5.583 1.00 63.91 217 PRO A N 1
ATOM 1680 C CA . PRO A 1 217 ? 19.730 -2.598 -6.070 1.00 63.91 217 PRO A CA 1
ATOM 1681 C C . PRO A 1 217 ? 20.445 -3.928 -5.835 1.00 63.91 217 PRO A C 1
ATOM 1683 O O . PRO A 1 217 ? 20.362 -4.500 -4.748 1.00 63.91 217 PRO A O 1
ATOM 1686 N N . GLY A 1 218 ? 21.136 -4.440 -6.858 1.00 52.72 218 GLY A N 1
ATOM 1687 C CA . GLY A 1 218 ? 21.800 -5.739 -6.753 1.00 52.72 218 GLY A CA 1
ATOM 1688 C C . GLY A 1 218 ? 23.197 -5.722 -6.144 1.00 52.72 218 GLY A C 1
ATOM 1689 O O . GLY A 1 218 ? 23.684 -6.767 -5.719 1.00 52.72 218 GLY A O 1
ATOM 1690 N N . LEU A 1 219 ? 23.814 -4.545 -6.030 1.00 51.72 219 LEU A N 1
ATOM 1691 C CA . LEU A 1 219 ? 25.086 -4.334 -5.348 1.00 51.72 219 LEU A CA 1
ATOM 1692 C C . LEU A 1 219 ? 24.986 -3.096 -4.463 1.00 51.72 219 LEU A C 1
ATOM 1694 O O . LEU A 1 219 ? 24.490 -2.051 -4.881 1.00 51.72 219 LEU A O 1
ATOM 1698 N N . TRP A 1 220 ? 25.480 -3.236 -3.241 1.00 50.06 220 TRP A N 1
ATOM 1699 C CA . TRP A 1 220 ? 25.505 -2.187 -2.234 1.00 50.06 220 TRP A CA 1
ATOM 1700 C C . TRP A 1 220 ? 26.899 -1.583 -2.244 1.00 50.06 220 TRP A C 1
ATOM 1702 O O . TRP A 1 220 ? 27.886 -2.313 -2.132 1.00 50.06 220 TRP A O 1
ATOM 1712 N N . THR A 1 221 ? 27.000 -0.266 -2.387 1.00 47.34 221 THR A N 1
ATOM 1713 C CA . THR A 1 221 ? 28.287 0.422 -2.249 1.00 47.34 221 THR A CA 1
ATOM 1714 C C . THR A 1 221 ? 28.332 1.133 -0.906 1.00 47.34 221 THR A C 1
ATOM 1716 O O . THR A 1 221 ? 27.303 1.523 -0.364 1.00 47.34 221 THR A O 1
ATOM 1719 N N . MET A 1 222 ? 29.531 1.341 -0.362 1.00 49.88 222 MET A N 1
ATOM 1720 C CA . MET A 1 222 ? 29.711 2.048 0.914 1.00 49.88 222 MET A CA 1
ATOM 1721 C C . MET A 1 222 ? 29.131 3.480 0.905 1.00 49.88 222 MET A C 1
ATOM 1723 O O . MET A 1 222 ? 28.880 4.033 1.971 1.00 49.88 222 MET A O 1
ATOM 1727 N N . GLY A 1 223 ? 28.922 4.071 -0.281 1.00 50.62 223 GLY A N 1
ATOM 1728 C CA . GLY A 1 223 ? 28.333 5.400 -0.469 1.00 50.62 223 GLY A CA 1
ATOM 1729 C C . GLY A 1 223 ? 26.820 5.421 -0.721 1.00 50.62 223 GLY A C 1
ATOM 1730 O O . GLY A 1 223 ? 26.228 6.493 -0.629 1.00 50.62 223 GLY A O 1
ATOM 1731 N N . ASP A 1 224 ? 26.183 4.279 -1.008 1.00 56.25 224 ASP A N 1
ATOM 1732 C CA . ASP A 1 224 ? 24.734 4.189 -1.225 1.00 56.25 224 ASP A CA 1
ATOM 1733 C C . ASP A 1 224 ? 24.130 3.055 -0.386 1.00 56.25 224 ASP A C 1
ATOM 1735 O O . ASP A 1 224 ? 24.273 1.870 -0.692 1.00 56.25 224 ASP A O 1
ATOM 1739 N N . THR A 1 225 ? 23.460 3.442 0.701 1.00 59.59 225 THR A N 1
ATOM 1740 C CA . THR A 1 225 ? 22.821 2.535 1.667 1.00 59.59 225 THR A CA 1
ATOM 1741 C C . THR A 1 225 ? 21.349 2.265 1.357 1.00 59.59 225 THR A C 1
ATOM 1743 O O . THR A 1 225 ? 20.642 1.697 2.200 1.00 59.59 225 THR A O 1
ATOM 1746 N N . ARG A 1 226 ? 20.855 2.704 0.191 1.00 63.78 226 ARG A N 1
ATOM 1747 C CA . ARG A 1 226 ? 19.458 2.506 -0.198 1.00 63.78 226 ARG A CA 1
ATOM 1748 C C . ARG A 1 226 ? 19.195 1.026 -0.447 1.00 63.78 226 ARG A C 1
ATOM 1750 O O . ARG A 1 226 ? 19.814 0.409 -1.306 1.00 63.78 226 ARG A O 1
ATOM 1757 N N . ILE A 1 227 ? 18.251 0.466 0.305 1.00 67.62 227 ILE A N 1
ATOM 1758 C CA . ILE A 1 227 ? 17.829 -0.940 0.176 1.00 67.62 227 ILE A CA 1
ATOM 1759 C C . ILE A 1 227 ? 16.821 -1.074 -0.959 1.00 67.62 227 ILE A C 1
ATOM 1761 O O . ILE A 1 227 ? 16.707 -2.106 -1.618 1.00 67.62 227 ILE A O 1
ATOM 1765 N N . THR A 1 228 ? 16.003 -0.048 -1.145 1.00 73.38 228 THR A N 1
ATOM 1766 C CA . THR A 1 228 ? 14.920 -0.050 -2.116 1.00 73.38 228 THR A CA 1
ATOM 1767 C C . THR A 1 228 ? 14.612 1.388 -2.478 1.00 73.38 228 THR A C 1
ATOM 1769 O O . THR A 1 228 ? 14.538 2.259 -1.611 1.00 73.38 228 THR A O 1
ATOM 1772 N N . ALA A 1 229 ? 14.419 1.625 -3.767 1.00 81.88 229 ALA A N 1
ATOM 1773 C CA . ALA A 1 229 ? 13.946 2.895 -4.284 1.00 81.88 229 ALA A CA 1
ATOM 1774 C C . ALA A 1 229 ? 12.752 2.634 -5.191 1.00 81.88 229 ALA A C 1
ATOM 1776 O O . ALA A 1 229 ? 12.681 1.608 -5.870 1.00 81.88 229 ALA A O 1
ATOM 1777 N N . GLY A 1 230 ? 11.809 3.558 -5.206 1.00 87.50 230 GLY A N 1
ATOM 1778 C CA . GLY A 1 230 ? 10.622 3.415 -6.017 1.00 87.50 230 GLY A CA 1
ATOM 1779 C C . GLY A 1 230 ? 9.935 4.733 -6.285 1.00 87.50 230 GLY A C 1
ATOM 1780 O O . GLY A 1 230 ? 10.360 5.806 -5.851 1.00 87.50 230 GLY A O 1
ATOM 1781 N N . HIS A 1 231 ? 8.854 4.638 -7.039 1.00 90.69 231 HIS A N 1
ATOM 1782 C CA . HIS A 1 231 ? 7.987 5.766 -7.305 1.00 90.69 231 HIS A CA 1
ATOM 1783 C C . HIS A 1 231 ? 6.537 5.324 -7.431 1.00 90.69 231 HIS A C 1
ATOM 1785 O O . HIS A 1 231 ? 6.238 4.218 -7.881 1.00 90.69 231 HIS A O 1
ATOM 1791 N N . ILE A 1 232 ? 5.634 6.215 -7.039 1.00 90.75 232 ILE A N 1
ATOM 1792 C CA . ILE A 1 232 ? 4.189 6.053 -7.144 1.00 90.75 232 ILE A CA 1
ATOM 1793 C C . ILE A 1 232 ? 3.601 7.243 -7.900 1.00 90.75 232 ILE A C 1
ATOM 1795 O O . ILE A 1 232 ? 4.022 8.380 -7.697 1.00 90.75 232 ILE A O 1
ATOM 1799 N N . TRP A 1 233 ? 2.667 6.989 -8.810 1.00 91.56 233 TRP A N 1
ATOM 1800 C CA . TRP A 1 233 ? 2.054 8.020 -9.648 1.00 91.56 233 TRP A CA 1
ATOM 1801 C C . TRP A 1 233 ? 0.648 7.619 -10.092 1.00 91.56 233 TRP A C 1
ATOM 1803 O O . TRP A 1 233 ? 0.267 6.447 -10.024 1.00 91.56 233 TRP A O 1
ATOM 1813 N N . SER A 1 234 ? -0.131 8.593 -10.561 1.00 90.50 234 SER A N 1
ATOM 1814 C CA . SER A 1 234 ? -1.406 8.336 -11.232 1.00 90.50 234 SER A CA 1
ATOM 1815 C C . SER A 1 234 ? -1.214 8.283 -12.745 1.00 90.50 234 SER A C 1
ATOM 1817 O O . SER A 1 234 ? -0.538 9.137 -13.310 1.00 90.50 234 SER A O 1
ATOM 1819 N N . LYS A 1 235 ? -1.862 7.328 -13.421 1.00 91.81 235 LYS A N 1
ATOM 1820 C CA . LYS A 1 235 ? -1.962 7.284 -14.894 1.00 91.81 235 LYS A CA 1
ATOM 1821 C C . LYS A 1 235 ? -3.025 8.250 -15.456 1.00 91.81 235 LYS A C 1
ATOM 1823 O O . LYS A 1 235 ? -3.277 8.280 -16.655 1.00 91.81 235 LYS A O 1
ATOM 1828 N N . LYS A 1 236 ? -3.716 8.989 -14.590 1.00 90.06 236 LYS A N 1
ATOM 1829 C CA . LYS A 1 236 ? -4.745 9.954 -14.991 1.00 90.06 236 LYS A CA 1
ATOM 1830 C C . LYS A 1 236 ? -4.135 11.175 -15.673 1.00 90.06 236 LYS A C 1
ATOM 1832 O O . LYS A 1 236 ? -2.951 11.454 -15.498 1.00 90.06 236 LYS A O 1
ATOM 1837 N N . THR A 1 237 ? -4.945 11.916 -16.422 1.00 88.56 237 THR A N 1
ATOM 1838 C CA . THR A 1 237 ? -4.519 13.214 -16.957 1.00 88.56 237 THR A CA 1
ATOM 1839 C C . THR A 1 237 ? -4.615 14.289 -15.876 1.00 88.56 237 THR A C 1
ATOM 1841 O O . THR A 1 237 ? -5.371 14.138 -14.920 1.00 88.56 237 THR A O 1
ATOM 1844 N N . ILE A 1 238 ? -3.869 15.390 -16.021 1.00 85.81 238 ILE A N 1
ATOM 1845 C CA . ILE A 1 238 ? -3.816 16.484 -15.028 1.00 85.81 238 ILE A CA 1
ATOM 1846 C C . ILE A 1 238 ? -5.213 17.045 -14.704 1.00 85.81 238 ILE A C 1
ATOM 1848 O O . ILE A 1 238 ? -5.456 17.500 -13.589 1.00 85.81 238 ILE A O 1
ATOM 1852 N N . THR A 1 239 ? -6.137 17.004 -15.665 1.00 86.31 239 THR A N 1
ATOM 1853 C CA . THR A 1 239 ? -7.509 17.506 -15.519 1.00 86.31 239 THR A CA 1
ATOM 1854 C C . THR A 1 239 ? -8.452 16.535 -14.812 1.00 86.31 239 THR A C 1
ATOM 1856 O O . THR A 1 239 ? -9.530 16.944 -14.382 1.00 86.31 239 THR A O 1
ATOM 1859 N N . ASP A 1 240 ? -8.079 15.262 -14.687 1.00 86.19 240 ASP A N 1
ATOM 1860 C CA . ASP A 1 240 ? -8.951 14.233 -14.131 1.00 86.19 240 ASP A CA 1
ATOM 1861 C C . ASP A 1 240 ? -8.896 14.205 -12.601 1.00 86.19 240 ASP A C 1
ATOM 1863 O O . ASP A 1 240 ? -7.834 14.254 -11.970 1.00 86.19 240 ASP A O 1
ATOM 1867 N N . SER A 1 241 ? -10.062 14.006 -11.985 1.00 82.62 241 SER A N 1
ATOM 1868 C CA . SER A 1 241 ? -10.154 13.797 -10.540 1.00 82.62 241 SER A CA 1
ATOM 1869 C C . SER A 1 241 ? -9.322 12.587 -10.103 1.00 82.62 241 SER A C 1
ATOM 1871 O O . SER A 1 241 ? -9.472 11.476 -10.623 1.00 82.62 241 SER A O 1
ATOM 1873 N N . GLY A 1 242 ? -8.445 12.793 -9.120 1.00 79.94 242 GLY A N 1
ATOM 1874 C CA . GLY A 1 242 ? -7.559 11.760 -8.589 1.00 79.94 242 GLY A CA 1
ATOM 1875 C C . GLY A 1 242 ? -6.214 11.632 -9.310 1.00 79.94 242 GLY A C 1
ATOM 1876 O O . GLY A 1 242 ? -5.479 10.684 -9.008 1.00 79.94 242 GLY A O 1
ATOM 1877 N N . TYR A 1 243 ? -5.885 12.549 -10.227 1.00 86.25 243 TYR A N 1
ATOM 1878 C CA . TYR A 1 243 ? -4.511 12.781 -10.670 1.00 86.25 243 TYR A CA 1
ATOM 1879 C C . TYR A 1 243 ? -3.601 13.127 -9.487 1.00 86.25 243 TYR A C 1
ATOM 1881 O O . TYR A 1 243 ? -4.019 13.785 -8.536 1.00 86.25 243 TYR A O 1
ATOM 1889 N N . PHE A 1 244 ? -2.358 12.665 -9.551 1.00 86.81 244 PHE A N 1
ATOM 1890 C CA . PHE A 1 244 ? -1.266 13.172 -8.736 1.00 86.81 244 PHE A CA 1
ATOM 1891 C C . PHE A 1 244 ? 0.055 12.911 -9.442 1.00 86.81 244 PHE A C 1
ATOM 1893 O O . PHE A 1 244 ? 0.217 11.911 -10.151 1.00 86.81 244 PHE A O 1
ATOM 1900 N N . GLU A 1 245 ? 0.982 13.838 -9.234 1.00 87.56 245 GLU A N 1
ATOM 1901 C CA . GLU A 1 245 ? 2.322 13.770 -9.795 1.00 87.56 245 GLU A CA 1
ATOM 1902 C C . GLU A 1 245 ? 3.131 12.618 -9.199 1.00 87.56 245 GLU A C 1
ATOM 1904 O O . GLU A 1 245 ? 2.813 12.065 -8.146 1.00 87.56 245 GLU A O 1
ATOM 1909 N N . ARG A 1 246 ? 4.214 12.258 -9.885 1.00 89.62 246 ARG A N 1
ATOM 1910 C CA . ARG A 1 246 ? 5.117 11.204 -9.435 1.00 89.62 246 ARG A CA 1
ATOM 1911 C C . ARG A 1 246 ? 5.749 11.576 -8.091 1.00 89.62 246 ARG A C 1
ATOM 1913 O O . ARG A 1 246 ? 6.415 12.599 -7.970 1.00 89.62 246 ARG A O 1
ATOM 1920 N N . ILE A 1 247 ? 5.589 10.692 -7.113 1.00 89.25 247 ILE A N 1
ATOM 1921 C CA . ILE A 1 247 ? 6.230 10.762 -5.800 1.00 89.25 247 ILE A CA 1
ATOM 1922 C C . ILE A 1 247 ? 7.286 9.665 -5.761 1.00 89.25 247 ILE A C 1
ATOM 1924 O O . ILE A 1 247 ? 6.971 8.491 -5.956 1.00 89.25 247 ILE A O 1
ATOM 1928 N N . THR A 1 248 ? 8.537 10.036 -5.523 1.00 90.56 248 THR A N 1
ATOM 1929 C CA . THR A 1 248 ? 9.623 9.067 -5.314 1.00 90.56 248 THR A CA 1
ATOM 1930 C C . THR A 1 248 ? 9.698 8.693 -3.844 1.00 90.56 248 THR A C 1
ATOM 1932 O O . THR A 1 248 ? 9.399 9.527 -2.999 1.00 90.56 248 THR A O 1
ATOM 1935 N N . PHE A 1 249 ? 10.107 7.479 -3.514 1.00 86.44 249 PHE A N 1
ATOM 1936 C CA . PHE A 1 249 ? 10.328 7.071 -2.130 1.00 86.44 249 PHE A CA 1
ATOM 1937 C C . PHE A 1 249 ? 11.511 6.112 -2.048 1.00 86.44 249 PHE A C 1
ATOM 1939 O O . PHE A 1 249 ? 11.820 5.396 -3.003 1.00 86.44 249 PHE A O 1
ATOM 1946 N N . GLU A 1 250 ? 12.186 6.107 -0.907 1.00 82.75 250 GLU A N 1
ATOM 1947 C CA . GLU A 1 250 ? 13.347 5.254 -0.668 1.00 82.75 250 GLU A CA 1
ATOM 1948 C C . GLU A 1 250 ? 13.355 4.733 0.768 1.00 82.75 250 GLU A C 1
ATOM 1950 O O . GLU A 1 250 ? 12.743 5.318 1.664 1.00 82.75 250 GLU A O 1
ATOM 1955 N N . SER A 1 251 ? 14.032 3.606 0.971 1.00 77.00 251 SER A N 1
ATOM 1956 C CA . SER A 1 251 ? 14.366 3.090 2.295 1.00 77.00 251 SER A CA 1
ATOM 1957 C C . SER A 1 251 ? 15.874 2.934 2.434 1.00 77.00 251 SER A C 1
ATOM 1959 O O . SER A 1 251 ? 16.578 2.547 1.497 1.00 77.00 251 SER A O 1
ATOM 1961 N N . HIS A 1 252 ? 16.366 3.213 3.637 1.00 69.94 252 HIS A N 1
ATOM 1962 C CA . HIS A 1 252 ? 17.770 3.068 4.004 1.00 69.94 252 HIS A CA 1
ATOM 1963 C C . HIS A 1 252 ? 17.946 1.920 4.994 1.00 69.94 252 HIS A C 1
ATOM 1965 O O . HIS A 1 252 ? 17.057 1.637 5.801 1.00 69.94 252 HIS A O 1
ATOM 1971 N N . ALA A 1 253 ? 19.111 1.274 4.961 1.00 59.41 253 ALA A N 1
ATOM 1972 C CA . ALA A 1 253 ? 19.465 0.277 5.961 1.00 59.41 253 ALA A CA 1
ATOM 1973 C C . ALA A 1 253 ? 19.535 0.899 7.356 1.00 59.41 253 ALA A C 1
ATOM 1975 O O . ALA A 1 253 ? 20.477 1.616 7.678 1.00 59.41 253 ALA A O 1
ATOM 1976 N N . THR A 1 254 ? 18.553 0.589 8.200 1.00 48.53 254 THR A N 1
ATOM 1977 C CA . THR A 1 254 ? 18.611 0.876 9.640 1.00 48.53 254 THR A CA 1
ATOM 1978 C C . THR A 1 254 ? 19.289 -0.254 10.420 1.00 48.53 254 THR A C 1
ATOM 1980 O O . THR A 1 254 ? 19.839 -0.012 11.490 1.00 48.53 254 THR A O 1
ATOM 1983 N N . TYR A 1 255 ? 19.329 -1.467 9.855 1.00 44.47 255 TYR A N 1
ATOM 1984 C CA . TYR A 1 255 ? 20.041 -2.632 10.385 1.00 44.47 255 TYR A CA 1
ATOM 1985 C C . TYR A 1 255 ? 20.669 -3.435 9.244 1.00 44.47 255 TYR A C 1
ATOM 1987 O O . TYR A 1 255 ? 20.131 -3.473 8.137 1.00 44.47 255 TYR A O 1
ATOM 1995 N N . VAL A 1 256 ? 21.795 -4.105 9.518 1.00 38.59 256 VAL A N 1
ATOM 1996 C CA . VAL A 1 256 ? 22.405 -5.085 8.606 1.00 38.59 256 VAL A CA 1
ATOM 1997 C C . VAL A 1 256 ? 21.421 -6.243 8.438 1.00 38.59 256 VAL A C 1
ATOM 1999 O O . VAL A 1 256 ? 21.422 -7.197 9.218 1.00 38.59 256 VAL A O 1
ATOM 2002 N N . VAL A 1 257 ? 20.535 -6.155 7.446 1.00 38.34 257 VAL A N 1
ATOM 2003 C CA . VAL A 1 257 ? 19.693 -7.283 7.057 1.00 38.34 257 VAL A CA 1
ATOM 2004 C C . VAL A 1 257 ? 20.643 -8.334 6.509 1.00 38.34 257 VAL A C 1
ATOM 2006 O O . VAL A 1 257 ? 21.293 -8.138 5.483 1.00 38.34 257 VAL A O 1
ATOM 2009 N N . LYS A 1 258 ? 20.758 -9.454 7.221 1.00 30.36 258 LYS A N 1
ATOM 2010 C CA . LYS A 1 258 ? 21.527 -10.617 6.784 1.00 30.36 258 LYS A CA 1
ATOM 2011 C C . LYS A 1 258 ? 20.770 -11.301 5.641 1.00 30.36 258 LYS A C 1
ATOM 2013 O O . LYS A 1 258 ? 20.235 -12.394 5.798 1.00 30.36 258 LYS A O 1
ATOM 2018 N N . ILE A 1 259 ? 20.693 -10.644 4.485 1.00 39.81 259 ILE 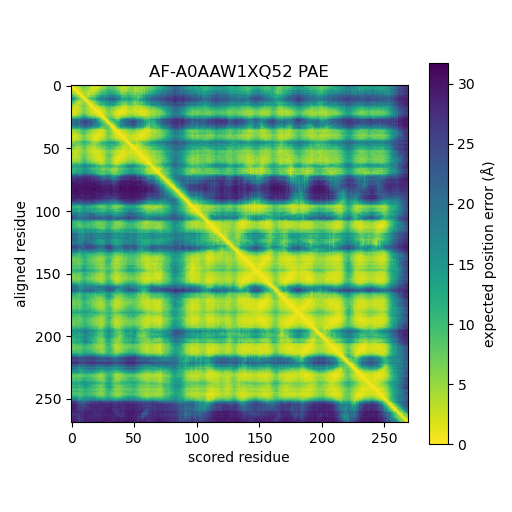A N 1
ATOM 2019 C CA . ILE A 1 259 ? 20.297 -11.289 3.237 1.00 39.81 259 ILE A CA 1
ATOM 2020 C C . ILE A 1 259 ? 21.391 -12.323 2.972 1.00 39.81 259 ILE A C 1
ATOM 2022 O O . ILE A 1 259 ? 22.560 -11.978 2.828 1.00 39.81 259 ILE A O 1
ATOM 2026 N N . THR A 1 260 ? 21.042 -13.609 3.005 1.00 32.22 260 THR A N 1
ATOM 2027 C CA . THR A 1 260 ? 21.996 -14.739 3.009 1.00 32.22 260 THR A CA 1
ATOM 2028 C C . THR A 1 260 ? 22.672 -14.960 1.644 1.00 32.22 260 THR A C 1
ATOM 2030 O O . THR A 1 260 ? 23.068 -16.068 1.305 1.00 32.22 260 THR A O 1
ATOM 2033 N N . VAL A 1 261 ? 22.822 -13.910 0.838 1.00 35.72 261 VAL A N 1
ATOM 2034 C CA . VAL A 1 261 ? 23.450 -13.966 -0.482 1.00 35.72 261 VAL A CA 1
ATOM 2035 C C . VAL A 1 261 ? 24.351 -12.747 -0.655 1.00 35.72 261 VAL A C 1
ATOM 2037 O O . VAL A 1 261 ? 24.027 -11.854 -1.422 1.00 35.72 261 VAL A O 1
ATOM 2040 N N . LEU A 1 262 ? 25.472 -12.673 0.065 1.00 41.19 262 LEU A N 1
ATOM 2041 C CA . LEU A 1 262 ? 26.570 -11.775 -0.313 1.00 41.19 262 LEU A CA 1
ATOM 2042 C C . LEU A 1 262 ? 27.924 -12.440 -0.026 1.00 41.19 262 LEU A C 1
ATOM 2044 O O . LEU A 1 262 ? 28.325 -12.608 1.126 1.00 41.19 262 LEU A O 1
ATOM 2048 N N . GLN A 1 263 ? 28.635 -12.794 -1.101 1.00 30.41 263 GLN A N 1
ATOM 2049 C CA . GLN A 1 263 ? 30.096 -12.818 -1.108 1.00 30.41 263 GLN A CA 1
ATOM 2050 C C . GLN A 1 263 ? 30.573 -11.365 -1.173 1.00 30.41 263 GLN A C 1
ATOM 2052 O O . GLN A 1 263 ? 30.223 -10.626 -2.091 1.00 30.41 263 GLN A O 1
ATOM 2057 N N . TRP A 1 264 ? 31.363 -10.957 -0.186 1.00 29.53 264 TRP A N 1
ATOM 2058 C CA . TRP A 1 264 ? 32.048 -9.672 -0.187 1.00 29.53 264 TRP A CA 1
ATOM 2059 C C . TRP A 1 264 ? 33.233 -9.738 -1.154 1.00 29.53 264 TRP A C 1
ATOM 2061 O O . TRP A 1 264 ? 34.152 -10.521 -0.928 1.00 29.53 264 TRP A O 1
ATOM 2071 N N . PHE A 1 265 ? 33.249 -8.900 -2.190 1.00 29.91 265 PHE A N 1
ATOM 2072 C CA . PHE A 1 265 ? 34.486 -8.580 -2.904 1.00 29.91 265 PHE A CA 1
ATOM 2073 C C . PHE A 1 265 ? 34.997 -7.231 -2.403 1.00 29.91 265 PHE A C 1
ATOM 2075 O O . PHE A 1 265 ? 34.433 -6.182 -2.707 1.00 29.91 265 PHE A O 1
ATOM 2082 N N . GLN A 1 266 ? 36.063 -7.265 -1.602 1.00 31.48 266 GLN A N 1
ATOM 2083 C CA . GLN A 1 266 ? 36.871 -6.082 -1.332 1.00 31.48 266 GLN A CA 1
ATOM 2084 C C . GLN A 1 266 ? 37.710 -5.784 -2.577 1.00 31.48 266 GLN A C 1
ATOM 2086 O O . GLN A 1 266 ? 38.577 -6.572 -2.949 1.00 31.48 266 GLN A O 1
ATOM 2091 N N . SER A 1 267 ? 37.458 -4.642 -3.213 1.00 28.20 267 SER A N 1
ATOM 2092 C CA . SER A 1 267 ? 38.408 -4.037 -4.144 1.00 28.20 267 SER A CA 1
ATOM 2093 C C . SER A 1 267 ? 39.537 -3.425 -3.318 1.00 28.20 267 SER A C 1
ATOM 2095 O O . SER A 1 267 ? 39.340 -2.388 -2.688 1.00 28.20 267 SER A O 1
ATOM 2097 N N . GLN A 1 268 ? 40.701 -4.073 -3.298 1.00 27.94 268 GLN A N 1
ATOM 2098 C CA . GLN A 1 268 ? 41.947 -3.411 -2.918 1.00 27.94 268 GLN A CA 1
ATOM 2099 C C . GLN A 1 268 ? 42.367 -2.492 -4.070 1.00 27.94 268 GLN A C 1
ATOM 2101 O O . GLN A 1 268 ? 42.419 -2.932 -5.219 1.00 27.94 268 GLN A O 1
ATOM 2106 N N . ALA A 1 269 ? 42.628 -1.230 -3.743 1.00 31.11 269 ALA A N 1
ATOM 2107 C CA . ALA A 1 269 ? 43.458 -0.326 -4.527 1.00 31.11 269 ALA A CA 1
ATOM 2108 C C . ALA A 1 269 ? 44.752 -0.094 -3.743 1.00 31.11 269 ALA A C 1
ATOM 2110 O O . ALA A 1 269 ? 44.659 -0.057 -2.492 1.00 31.11 269 ALA A O 1
#

Mean predicted aligned error: 12.08 Å

Organism: Rubus argutus (NCBI:txid59490)

Solvent-accessible surface area (backbone atoms only — not comparable to full-atom values): 15898 Å² total; per-residue (Å²): 92,79,51,63,42,70,48,78,44,98,86,72,52,74,47,71,68,31,44,32,39,44,47,75,44,72,81,62,57,92,92,64,41,36,57,70,32,33,24,38,42,32,42,69,53,92,44,90,83,41,90,61,37,53,79,71,41,49,44,78,43,82,46,96,46,85,62,80,86,71,76,52,81,66,60,84,79,78,75,90,75,88,82,89,71,85,72,66,92,46,75,58,80,68,86,51,52,46,64,49,48,57,66,61,41,68,77,43,66,22,46,56,47,66,54,86,78,42,83,44,36,89,64,35,60,40,94,41,72,88,70,65,56,70,58,57,29,39,33,56,38,79,72,45,63,42,58,95,77,38,31,34,36,32,33,44,34,50,37,50,95,86,58,79,93,67,68,47,37,67,38,35,26,50,26,37,30,36,63,37,78,92,74,47,27,42,41,30,41,26,23,35,48,39,75,22,80,89,30,48,71,86,34,44,84,36,71,61,47,33,38,37,39,39,36,56,66,47,70,80,50,100,88,46,60,60,59,34,43,35,39,37,32,34,74,51,53,91,87,42,92,78,23,25,68,70,32,37,30,39,30,65,67,88,60,89,73,81,65,94,79,73,85,86,80,82,83,83,130

pLDDT: mean 72.33, std 16.61, range [27.94, 92.81]

Sequence (269 aa):
MVGSGSINLKQGDLLNNVPALLKLNNLMNFTSVSSLISGTLESLMSSQKDPNYFEPVCILILPRMNYHYTLVSNIYDDDSSSGGTDAPSGSLRMEKFCSALSGVVQVHEFDPKYPSHCLSAKNCTTPLSVSGLLPHIVALRDIECLEDKRRLRVLVEFADRTKHRALYPNTTFVGEGSWNEKENQLRVVACRFLDATHSFNNSHMGDCSIRLSLTFPGLWTMGDTRITAGHIWSKKTITDSGYFERITFESHATYVVKITVLQWFQSQA

Foldseek 3Di:
DKFFAWDQDPVRDIDGGLIWDWDKPPCDDPVPPQDKIKTKIAGPDPDPPDPSHDDIFIDIDHDQDDHDDDLAVPVVPPPPDDDDDDQPPAQPPCPFLVVVCCLQQVPDWWAKDDDPQPPWLVSFLDLLVPPRGDFGTWHWPDWHADGVQQKIKTKIFGHHPPDDDGDFQSGIWIWIWHQDRVRQKIKIFTWGFPPQDRYCVPTDTHDRQKIKIKHARRDDDPVDQWRIKIWIFGNDDPPDPSGGDIIIITGGDPDPRPPVDDDDDDDDD

Secondary structure (DSSP, 8-state):
-EEEEEEE-TTS-EEEEEEEEEEEE----TTS--SPEEEEEEES-S-TTSTT--PPEEEEE---SS----SSTTTTSS--S-------SS----SSHHHHHHHHHTT-EEEEE--TT-SSGGG---TTTTSSS--SEEEEEEEEEETTTTEEEEEEEEE-TTS--PPPGGGEEEEEEEEETTTTEEEEEEEEEES-SSS-TT-EEEEEEEEEEEE--SS-BTTB-EEEEEEEEE-S-TTSTT----EEEEEE-SS----S---------

Radius of gyration: 20.66 Å; Cα contacts (8 Å, |Δi|>4): 516; chains: 1; bounding box: 67×46×56 Å

InterPro domains:
  IPR057425 DUF2921, lipocalin-like domain [PF25333] (94-248)